Protein AF-A0A183PDK4-F1 (afdb_monomer_lite)

Organism: NCBI:txid31246

Structure (mmCIF, N/CA/C/O backbone):
data_AF-A0A183PDK4-F1
#
_entry.id   AF-A0A183PDK4-F1
#
loop_
_atom_site.group_PDB
_atom_site.id
_atom_site.type_symbol
_atom_site.label_atom_id
_atom_sit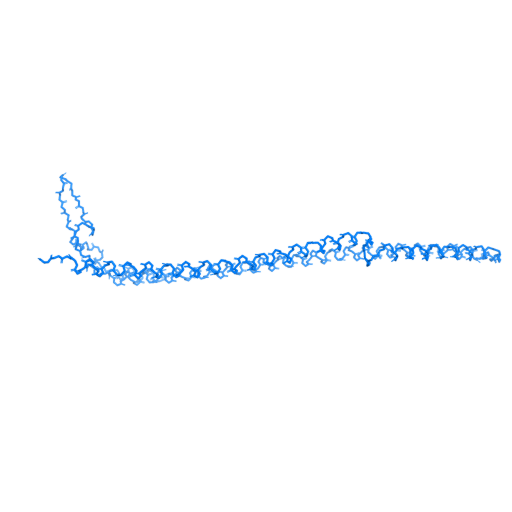e.label_alt_id
_atom_site.label_comp_id
_atom_site.label_asym_id
_atom_site.label_entity_id
_atom_site.label_seq_id
_atom_site.pdbx_PDB_ins_code
_atom_site.Cartn_x
_atom_site.Cartn_y
_atom_site.Cartn_z
_atom_site.occupancy
_atom_site.B_iso_or_equiv
_atom_site.auth_seq_id
_atom_site.auth_comp_id
_atom_site.auth_asym_id
_atom_site.auth_atom_id
_atom_site.pdbx_PDB_model_num
ATOM 1 N N . MET A 1 1 ? 23.725 0.474 55.826 1.00 46.50 1 MET A N 1
ATOM 2 C CA . MET A 1 1 ? 23.560 -0.677 56.741 1.00 46.50 1 MET A CA 1
ATOM 3 C C . MET A 1 1 ? 23.235 -0.276 58.187 1.00 46.50 1 MET A C 1
ATOM 5 O O . MET A 1 1 ? 23.064 -1.177 58.982 1.00 46.50 1 MET A O 1
ATOM 9 N N . GLY A 1 2 ? 23.084 1.013 58.542 1.00 47.50 2 GLY A N 1
ATOM 10 C CA . GLY A 1 2 ? 22.878 1.428 59.945 1.00 47.50 2 GLY A CA 1
ATOM 11 C C . GLY A 1 2 ? 21.428 1.494 60.458 1.00 47.50 2 GLY A C 1
ATOM 12 O O . GLY A 1 2 ? 21.233 1.673 61.648 1.00 47.50 2 GLY A O 1
ATOM 13 N N . ASP A 1 3 ? 20.413 1.344 59.598 1.00 55.47 3 ASP A N 1
ATOM 14 C CA . ASP A 1 3 ? 19.003 1.590 59.981 1.00 55.47 3 ASP A CA 1
ATOM 15 C C . ASP A 1 3 ? 18.245 0.350 60.492 1.00 55.47 3 ASP A C 1
ATOM 17 O O . ASP A 1 3 ? 17.170 0.476 61.076 1.00 55.47 3 ASP A O 1
ATOM 21 N N . LEU A 1 4 ? 18.763 -0.860 60.254 1.00 49.56 4 LEU A N 1
ATOM 22 C CA . LEU A 1 4 ? 18.084 -2.101 60.656 1.00 49.56 4 LEU A CA 1
ATOM 23 C C . LEU A 1 4 ? 18.444 -2.515 62.093 1.00 49.56 4 LEU A C 1
ATOM 25 O O . LEU A 1 4 ? 17.603 -3.059 62.807 1.00 49.56 4 LEU A O 1
ATOM 29 N N . GLU A 1 5 ? 19.673 -2.216 62.518 1.00 49.34 5 GLU A N 1
ATOM 30 C CA . GLU A 1 5 ? 20.175 -2.473 63.874 1.00 49.34 5 GLU A CA 1
ATOM 31 C C . GLU A 1 5 ? 19.465 -1.591 64.910 1.00 49.34 5 GLU A C 1
ATOM 33 O O . GLU A 1 5 ? 18.963 -2.097 65.913 1.00 49.34 5 GLU A O 1
ATOM 38 N N . ASP A 1 6 ? 19.275 -0.307 64.596 1.00 54.19 6 ASP A N 1
ATOM 39 C CA . ASP A 1 6 ? 18.635 0.668 65.488 1.00 54.19 6 ASP A CA 1
ATOM 40 C C . ASP A 1 6 ? 17.117 0.412 65.682 1.00 54.19 6 ASP A C 1
ATOM 42 O O . ASP A 1 6 ? 16.502 0.872 66.649 1.00 54.19 6 ASP A O 1
ATOM 46 N N . PHE A 1 7 ? 16.493 -0.364 64.779 1.00 58.25 7 PHE A N 1
ATOM 47 C CA . PHE A 1 7 ? 15.089 -0.793 64.867 1.00 58.25 7 PHE A CA 1
ATOM 48 C C . PHE A 1 7 ? 14.903 -2.060 65.720 1.00 58.25 7 PHE A C 1
ATOM 50 O O . PHE A 1 7 ? 13.900 -2.188 66.424 1.00 58.25 7 PHE A O 1
ATOM 57 N N . LEU A 1 8 ? 15.867 -2.987 65.680 1.00 55.78 8 LEU A N 1
ATOM 58 C CA . LEU A 1 8 ? 15.856 -4.214 66.486 1.00 55.78 8 LEU A CA 1
ATOM 59 C C . LEU A 1 8 ? 16.212 -3.949 67.955 1.00 55.78 8 LEU A C 1
ATOM 61 O O . LEU A 1 8 ? 15.700 -4.631 68.837 1.00 55.78 8 LEU A O 1
ATOM 65 N N . GLU A 1 9 ? 17.026 -2.933 68.242 1.00 52.62 9 GLU A N 1
ATOM 66 C CA . GLU A 1 9 ? 17.416 -2.580 69.615 1.00 52.62 9 GLU A CA 1
ATOM 67 C C . GLU A 1 9 ? 16.284 -1.884 70.400 1.00 52.62 9 GLU A C 1
ATOM 69 O O . GLU A 1 9 ? 16.170 -2.012 71.618 1.00 52.62 9 GLU A O 1
ATOM 74 N N . LYS A 1 10 ? 15.359 -1.222 69.691 1.00 60.00 10 LYS A N 1
ATOM 75 C CA . LYS A 1 10 ? 14.125 -0.627 70.246 1.00 60.00 10 LYS A CA 1
ATOM 76 C C . LYS A 1 10 ? 12.952 -1.610 70.275 1.00 60.00 10 LYS A C 1
ATOM 78 O O . LYS A 1 10 ? 11.808 -1.196 70.485 1.00 60.00 10 LYS A O 1
ATOM 83 N N . TRP A 1 11 ? 13.211 -2.903 70.064 1.00 56.00 11 TRP A N 1
ATOM 84 C CA . TRP A 1 11 ? 12.176 -3.925 70.117 1.00 56.00 11 TRP A CA 1
ATOM 85 C C . TRP A 1 11 ? 11.703 -4.101 71.562 1.00 56.00 11 TRP A C 1
ATOM 87 O O . TRP A 1 11 ? 12.488 -4.458 72.443 1.00 56.00 11 TRP A O 1
ATOM 97 N N . PRO A 1 12 ? 10.424 -3.847 71.859 1.00 54.06 12 PRO A N 1
ATOM 98 C CA . PRO A 1 12 ? 9.961 -3.928 73.228 1.00 54.06 12 PRO A CA 1
ATOM 99 C C . PRO A 1 12 ? 10.024 -5.369 73.750 1.00 54.06 12 PRO A C 1
ATOM 101 O O . PRO A 1 12 ? 9.460 -6.278 73.141 1.00 54.06 12 PRO A O 1
ATOM 104 N N . ALA A 1 13 ? 10.618 -5.576 74.932 1.00 49.41 13 ALA A N 1
ATOM 105 C CA . ALA A 1 13 ? 10.697 -6.886 75.595 1.00 49.41 13 ALA A CA 1
ATOM 106 C C . ALA A 1 13 ? 9.320 -7.559 75.808 1.00 49.41 13 ALA A C 1
ATOM 108 O O . ALA A 1 13 ? 9.220 -8.780 75.912 1.00 49.41 13 ALA A O 1
ATOM 109 N N . HIS A 1 14 ? 8.233 -6.779 75.806 1.00 50.41 14 HIS A N 1
ATOM 110 C CA . HIS A 1 14 ? 6.861 -7.282 75.883 1.00 50.41 14 HIS A CA 1
ATOM 111 C C . HIS A 1 14 ? 6.347 -7.933 74.586 1.00 50.41 14 HIS A C 1
ATOM 113 O O . HIS A 1 14 ? 5.310 -8.588 74.629 1.00 50.41 14 HIS A O 1
ATOM 119 N N . ALA A 1 15 ? 7.068 -7.853 73.461 1.00 51.12 15 ALA A N 1
ATOM 120 C CA . ALA A 1 15 ? 6.743 -8.616 72.251 1.00 51.12 15 ALA A CA 1
ATOM 121 C C . ALA A 1 15 ? 6.994 -10.135 72.403 1.00 51.12 15 ALA A C 1
ATOM 123 O O . ALA A 1 15 ? 6.480 -10.919 71.609 1.00 51.12 15 ALA A O 1
ATOM 124 N N . LEU A 1 16 ? 7.733 -10.560 73.439 1.00 45.47 16 LEU A N 1
ATOM 125 C CA . LEU A 1 16 ? 7.839 -11.966 73.865 1.00 45.47 16 LEU A CA 1
ATOM 126 C C . LEU A 1 16 ? 6.760 -12.360 74.892 1.00 45.47 16 LEU A C 1
ATOM 128 O O . LEU A 1 16 ? 6.627 -13.532 75.250 1.00 45.47 16 LEU A O 1
ATOM 132 N N . GLY A 1 17 ? 5.964 -11.396 75.359 1.00 41.88 17 GLY A N 1
ATOM 133 C CA . GLY A 1 17 ? 4.823 -11.642 76.224 1.00 41.88 17 GLY A CA 1
ATOM 134 C C . GLY A 1 17 ? 3.648 -12.150 75.401 1.00 41.88 17 GLY A C 1
ATOM 135 O O . GLY A 1 17 ? 2.997 -11.378 74.700 1.00 41.88 17 GLY A O 1
ATOM 136 N N . ARG A 1 18 ? 3.334 -13.445 75.516 1.00 47.09 18 ARG A N 1
ATOM 137 C CA . ARG A 1 18 ? 2.019 -13.969 75.125 1.00 47.09 18 ARG A CA 1
ATOM 138 C C . ARG A 1 18 ? 0.957 -13.270 75.972 1.00 47.09 18 ARG A C 1
ATOM 140 O O . ARG A 1 18 ? 0.606 -13.735 77.052 1.00 47.09 18 ARG A O 1
ATOM 147 N N . VAL A 1 19 ? 0.435 -12.149 75.488 1.00 42.22 19 VAL A N 1
ATOM 148 C CA . VAL A 1 19 ? -0.861 -11.656 75.941 1.00 42.22 19 VAL A CA 1
ATOM 149 C C . VAL A 1 19 ? -1.872 -12.593 75.302 1.00 42.22 19 VAL A C 1
ATOM 151 O O . VAL A 1 19 ? -2.106 -12.542 74.096 1.00 42.22 19 VAL A O 1
ATOM 154 N N . PHE A 1 20 ? -2.410 -13.516 76.096 1.00 38.84 20 PHE A N 1
ATOM 155 C CA . PHE A 1 20 ? -3.546 -14.321 75.682 1.00 38.84 20 PHE A CA 1
ATOM 156 C C . PHE A 1 20 ? -4.676 -13.357 75.303 1.00 38.84 20 PHE A C 1
ATOM 158 O O . PHE A 1 20 ? -5.332 -12.778 76.169 1.00 38.84 20 PHE A O 1
ATOM 165 N N . ALA A 1 21 ? -4.919 -13.180 74.000 1.00 46.16 21 ALA A N 1
ATOM 166 C CA . ALA A 1 21 ? -6.260 -12.849 73.548 1.00 46.16 21 ALA A CA 1
ATOM 167 C C . ALA A 1 21 ? -7.187 -13.883 74.194 1.00 46.16 21 ALA A C 1
ATOM 169 O O . ALA A 1 21 ? -6.811 -15.058 74.273 1.00 46.16 21 ALA A O 1
ATOM 170 N N . LYS A 1 22 ? -8.359 -13.466 74.682 1.00 45.81 22 LYS A N 1
ATOM 171 C CA . LYS A 1 22 ? -9.413 -14.379 75.145 1.00 45.81 22 LYS A CA 1
ATOM 172 C C . LYS A 1 22 ? -9.891 -15.231 73.960 1.00 45.81 22 LYS A C 1
ATOM 174 O O . LYS A 1 22 ? -10.967 -15.021 73.421 1.00 45.81 22 LYS A O 1
ATOM 179 N N . SER A 1 23 ? -9.055 -16.161 73.517 1.00 49.38 23 SER A N 1
ATOM 180 C CA . SER A 1 23 ? -9.435 -17.275 72.677 1.00 49.38 23 SER A CA 1
ATOM 181 C C . SER A 1 23 ? -10.144 -18.206 73.635 1.00 49.38 23 SER A C 1
ATOM 183 O O . SER A 1 23 ? -9.510 -18.846 74.474 1.00 49.38 23 SER A O 1
ATOM 185 N N . ASN A 1 24 ? -11.471 -18.198 73.590 1.00 56.19 24 ASN A N 1
ATOM 186 C CA . ASN A 1 24 ? -12.244 -19.195 74.302 1.00 56.19 24 ASN A CA 1
ATOM 187 C C . ASN A 1 24 ? -11.905 -20.534 73.636 1.00 56.19 24 ASN A C 1
ATOM 189 O O . ASN A 1 24 ? -12.361 -20.823 72.534 1.00 56.19 24 ASN A O 1
ATOM 193 N N . ALA A 1 25 ? -11.013 -21.303 74.252 1.00 57.38 25 ALA A N 1
ATOM 194 C CA . ALA A 1 25 ? -10.763 -22.680 73.871 1.00 57.38 25 ALA A CA 1
ATOM 195 C C . ALA A 1 25 ? -11.693 -23.554 74.709 1.00 57.38 25 ALA A C 1
ATOM 197 O O . ALA A 1 25 ? -11.690 -23.459 75.938 1.00 57.38 25 ALA A O 1
ATOM 198 N N . CYS A 1 26 ? -12.502 -24.384 74.060 1.00 55.28 26 CYS A N 1
ATOM 199 C CA . CYS A 1 26 ? -13.307 -25.388 74.744 1.00 55.28 26 CYS A CA 1
ATOM 200 C C . CYS A 1 26 ? -12.843 -26.787 74.336 1.00 55.28 26 CYS A C 1
ATOM 202 O O . CYS A 1 26 ? -12.216 -26.986 73.291 1.00 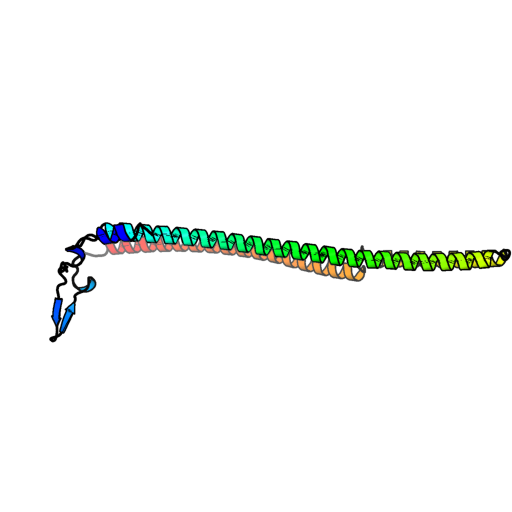55.28 26 CYS A O 1
ATOM 204 N N . VAL A 1 27 ? -13.102 -27.760 75.206 1.00 58.34 27 VAL A N 1
ATOM 205 C CA . VAL A 1 27 ? -12.782 -29.160 74.937 1.00 58.34 27 VAL A CA 1
ATOM 206 C C . VAL A 1 27 ? -14.045 -29.837 74.431 1.00 58.34 27 VAL A C 1
ATOM 208 O O . VAL A 1 27 ? -15.009 -29.984 75.178 1.00 58.34 27 VAL A O 1
ATOM 211 N N . ILE A 1 28 ? -14.030 -30.259 73.169 1.00 65.19 28 ILE A N 1
ATOM 212 C CA . ILE A 1 28 ? -15.107 -31.034 72.548 1.00 65.19 28 ILE A CA 1
ATOM 213 C C . ILE A 1 28 ? -14.535 -32.417 72.245 1.00 65.19 28 ILE A C 1
ATOM 215 O O . ILE A 1 28 ? -13.481 -32.531 71.619 1.00 65.19 28 ILE A O 1
ATOM 219 N N . ASN A 1 29 ? -15.194 -33.476 72.722 1.00 63.22 29 ASN A N 1
ATOM 220 C CA . ASN A 1 29 ? -14.755 -34.867 72.541 1.00 63.22 29 ASN A CA 1
ATOM 221 C C . ASN A 1 29 ? -13.275 -35.097 72.913 1.00 63.22 29 ASN A C 1
ATOM 223 O O . ASN A 1 29 ? -12.515 -35.697 72.155 1.00 63.22 29 ASN A O 1
ATOM 227 N N . HIS A 1 30 ? -12.851 -34.578 74.070 1.00 66.56 30 HIS A N 1
ATOM 228 C CA . HIS A 1 30 ? -11.478 -34.678 74.590 1.00 66.56 30 HIS A CA 1
ATOM 229 C C . HIS A 1 30 ? -10.379 -34.029 73.725 1.00 66.56 30 HIS A C 1
ATOM 231 O O . HIS A 1 30 ? -9.195 -34.238 73.990 1.00 66.56 30 HIS A O 1
ATOM 237 N N . LYS A 1 31 ? -10.732 -33.199 72.735 1.00 51.31 31 LYS A N 1
ATOM 238 C CA . LYS A 1 31 ? -9.781 -32.364 71.988 1.00 51.31 31 LYS A CA 1
ATOM 239 C C . LYS A 1 31 ? -10.008 -30.886 72.268 1.00 51.31 31 LYS A C 1
ATOM 241 O O . LYS A 1 31 ? -11.139 -30.415 72.313 1.00 51.31 31 LYS A O 1
ATOM 246 N N . LEU A 1 32 ? -8.905 -30.167 72.450 1.00 58.19 32 LEU A N 1
ATOM 247 C CA . LEU A 1 32 ? -8.900 -28.723 72.650 1.00 58.19 32 LEU A CA 1
ATOM 248 C C . LEU A 1 32 ? -9.080 -28.037 71.287 1.00 58.19 32 LEU A C 1
ATOM 250 O O . LEU A 1 32 ? -8.274 -28.260 70.384 1.00 58.19 32 LEU A O 1
ATOM 254 N N . VAL A 1 33 ? -10.140 -27.243 71.132 1.00 58.38 33 VAL A N 1
ATOM 255 C CA . VAL A 1 33 ? -10.487 -26.561 69.874 1.00 58.38 33 VAL A CA 1
ATOM 256 C C . VAL A 1 33 ? -10.449 -25.048 70.096 1.00 58.38 33 VAL A C 1
ATOM 258 O O . VAL A 1 33 ? -11.007 -24.549 71.073 1.00 58.38 33 VAL A O 1
ATOM 261 N N . SER A 1 34 ? -9.770 -24.313 69.208 1.00 57.19 34 SER A N 1
ATOM 262 C CA . SER A 1 34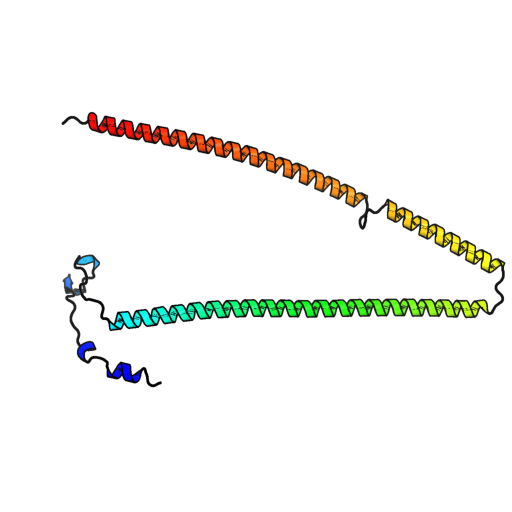 ? -9.750 -22.846 69.216 1.00 57.19 34 SER A CA 1
ATOM 263 C C . SER A 1 34 ? -10.948 -22.301 68.443 1.00 57.19 34 SER A C 1
ATOM 265 O O . SER A 1 34 ? -11.031 -22.507 67.232 1.00 57.19 34 SER A O 1
ATOM 267 N N . LEU A 1 35 ? -11.846 -21.588 69.122 1.00 54.03 35 LEU A N 1
ATOM 268 C CA . LEU A 1 35 ? -12.999 -20.966 68.475 1.00 54.03 35 LEU A CA 1
ATOM 269 C C . LEU A 1 35 ? -12.541 -19.778 67.615 1.00 54.03 35 LEU A C 1
ATOM 271 O O . LEU A 1 35 ? -11.884 -18.861 68.114 1.00 54.03 35 LEU A O 1
ATOM 275 N N . THR A 1 36 ? -12.883 -19.796 66.325 1.00 56.81 36 THR A N 1
ATOM 276 C CA . THR A 1 36 ? -12.632 -18.678 65.393 1.00 56.81 36 THR A CA 1
ATOM 277 C C . THR A 1 36 ? -13.854 -17.748 65.309 1.00 56.81 36 THR A C 1
ATOM 279 O O . THR A 1 36 ? -14.943 -18.097 65.766 1.00 56.81 36 THR A O 1
ATOM 282 N N . GLU A 1 37 ? -13.684 -16.532 64.770 1.00 51.47 37 GLU A N 1
ATOM 283 C CA . GLU A 1 37 ? -14.689 -15.439 64.754 1.00 51.47 37 GLU A CA 1
ATOM 284 C C . GLU A 1 37 ? -16.090 -15.848 64.261 1.00 51.47 37 GLU A C 1
ATOM 286 O O . GLU A 1 37 ? -17.091 -15.294 64.720 1.00 51.47 37 GLU A O 1
ATOM 291 N N . VAL A 1 38 ? -16.177 -16.845 63.377 1.00 52.22 38 VAL A N 1
ATOM 292 C CA . VAL A 1 38 ? -17.439 -17.335 62.799 1.00 52.22 38 VAL A CA 1
ATOM 293 C C . VAL A 1 38 ? -18.344 -17.988 63.856 1.00 52.22 38 VAL A C 1
ATOM 295 O O . VAL A 1 38 ? -19.567 -17.926 63.748 1.00 52.22 38 VAL A O 1
ATOM 298 N N . GLU A 1 39 ? -17.765 -18.569 64.909 1.00 51.34 39 GLU A N 1
ATOM 299 C CA . GLU A 1 39 ? -18.494 -19.388 65.887 1.00 51.34 39 GLU A CA 1
ATOM 300 C C . GLU A 1 39 ? -18.928 -18.609 67.137 1.00 51.34 39 GLU A C 1
ATOM 302 O O . GLU A 1 39 ? -19.897 -18.985 67.794 1.00 51.34 39 GLU A O 1
ATOM 307 N N . THR A 1 40 ? -18.250 -17.508 67.479 1.00 54.66 40 THR A N 1
ATOM 308 C CA . THR A 1 40 ? -18.460 -16.821 68.771 1.00 54.66 40 THR A CA 1
ATOM 309 C C . THR A 1 40 ? -19.306 -15.557 68.692 1.00 54.66 40 THR A C 1
ATOM 311 O O . THR A 1 40 ? -19.793 -15.112 69.728 1.00 54.66 40 THR A O 1
ATOM 314 N N . LYS A 1 41 ? -19.504 -14.962 67.504 1.00 53.97 41 LYS A N 1
ATOM 315 C CA . LYS A 1 41 ? -20.156 -13.643 67.329 1.00 53.97 41 LYS A CA 1
ATOM 316 C C . LYS A 1 41 ? -19.574 -12.523 68.220 1.00 53.97 41 LYS A C 1
ATOM 318 O O . LYS A 1 41 ? -20.206 -11.480 68.375 1.00 53.97 41 LYS A O 1
ATOM 323 N N . ILE A 1 42 ? -18.389 -12.710 68.808 1.00 51.03 42 ILE A N 1
ATOM 324 C CA . ILE A 1 42 ? -17.697 -11.686 69.592 1.00 51.03 42 ILE A CA 1
ATOM 325 C C . ILE A 1 42 ? -16.740 -10.978 68.628 1.00 51.03 42 ILE A C 1
ATOM 327 O O . ILE A 1 42 ? -15.842 -11.636 68.102 1.00 51.03 42 ILE A O 1
ATOM 331 N N . PRO A 1 43 ? -16.908 -9.669 68.365 1.00 50.94 43 PRO A N 1
ATOM 332 C CA . PRO A 1 43 ? -15.962 -8.936 67.539 1.00 50.94 43 PRO A CA 1
ATOM 333 C C . PRO A 1 43 ? -14.584 -8.975 68.203 1.00 50.94 43 PRO A C 1
ATOM 335 O O . PRO A 1 43 ? -14.449 -8.813 69.417 1.00 50.94 43 PRO A O 1
ATOM 338 N N . ASN A 1 44 ? -13.552 -9.217 67.408 1.00 50.03 44 ASN A N 1
ATOM 339 C CA . ASN A 1 44 ? -12.174 -9.239 67.865 1.00 50.03 44 ASN A CA 1
ATOM 340 C C . ASN A 1 44 ? -11.741 -7.804 68.208 1.00 50.03 44 ASN A C 1
ATOM 342 O O . ASN A 1 44 ? -11.482 -6.981 67.336 1.00 50.03 44 ASN A O 1
ATOM 346 N N . ILE A 1 45 ? -11.770 -7.477 69.504 1.00 54.59 45 ILE A N 1
ATOM 347 C CA . ILE A 1 45 ? -11.601 -6.113 70.043 1.00 54.59 45 ILE A CA 1
ATOM 348 C C . ILE A 1 45 ? -10.126 -5.698 70.144 1.00 54.59 45 ILE A C 1
ATOM 350 O O . ILE A 1 45 ? -9.847 -4.562 70.514 1.00 54.59 45 ILE A O 1
ATOM 354 N N . VAL A 1 46 ? -9.156 -6.569 69.837 1.00 64.88 46 VAL A N 1
ATOM 355 C CA . VAL A 1 46 ? -7.739 -6.204 69.984 1.00 64.88 46 VAL A CA 1
ATOM 356 C C . VAL A 1 46 ? -7.372 -5.165 68.918 1.00 64.88 46 VAL A C 1
ATOM 358 O O . VAL A 1 46 ? -7.313 -5.510 67.735 1.00 64.88 46 VAL A O 1
ATOM 361 N N . PRO A 1 47 ? -7.117 -3.895 69.297 1.00 68.94 47 PRO A N 1
ATOM 362 C CA . PRO A 1 47 ? -6.771 -2.865 68.336 1.00 68.94 47 PRO A CA 1
ATOM 363 C C . PRO A 1 47 ? -5.433 -3.230 67.716 1.00 68.94 47 PRO A C 1
ATOM 365 O O . PRO A 1 47 ? -4.477 -3.568 68.423 1.00 68.94 47 PRO A O 1
ATOM 368 N N . LYS A 1 48 ? -5.364 -3.156 66.391 1.00 72.12 48 LYS A N 1
ATOM 369 C CA . LYS A 1 48 ? -4.139 -3.455 65.668 1.00 72.12 48 LYS A CA 1
ATOM 370 C C . LYS A 1 48 ? -2.989 -2.576 66.189 1.00 72.12 48 LYS A C 1
ATOM 372 O O . LYS A 1 48 ? -3.150 -1.359 66.313 1.00 72.12 48 LYS A O 1
ATOM 377 N N . PRO A 1 49 ? -1.831 -3.165 66.530 1.00 83.62 49 PRO A N 1
ATOM 378 C CA . PRO A 1 49 ? -0.682 -2.397 66.981 1.00 83.62 49 PRO A CA 1
ATOM 379 C C . PRO A 1 49 ? -0.211 -1.389 65.925 1.00 83.62 49 PRO A C 1
ATOM 381 O O . PRO A 1 49 ? 0.011 -1.746 64.768 1.00 83.62 49 PRO A O 1
ATOM 384 N N . LYS A 1 50 ? 0.048 -0.142 66.341 1.00 81.56 50 LYS A N 1
ATOM 385 C CA . LYS A 1 50 ? 0.465 0.964 65.451 1.00 81.56 50 LYS A CA 1
ATOM 386 C C . LYS A 1 50 ? 1.715 0.654 64.612 1.00 81.56 50 LYS A C 1
ATOM 388 O O . LYS A 1 50 ? 1.876 1.190 63.514 1.00 81.56 50 LYS A O 1
ATOM 393 N N . PHE A 1 51 ? 2.613 -0.194 65.118 1.00 84.38 51 PHE A N 1
ATOM 394 C CA . PHE A 1 51 ? 3.818 -0.593 64.387 1.00 84.38 51 PHE A CA 1
ATOM 395 C C . PHE A 1 51 ? 3.486 -1.457 63.161 1.00 84.38 51 PHE A C 1
ATOM 397 O O . PHE A 1 51 ? 4.111 -1.276 62.119 1.00 84.38 51 PHE A O 1
ATOM 404 N N . LEU A 1 52 ? 2.468 -2.326 63.247 1.00 84.50 52 LEU A N 1
ATOM 405 C CA . LEU A 1 52 ? 2.006 -3.128 62.112 1.00 84.50 52 LEU A CA 1
ATOM 406 C C . LEU A 1 52 ? 1.350 -2.248 61.050 1.00 84.50 52 LEU A C 1
ATOM 408 O O . LEU A 1 52 ? 1.634 -2.422 59.872 1.00 84.50 52 LEU A O 1
ATOM 412 N N . ASP A 1 53 ? 0.565 -1.247 61.452 1.00 84.38 53 ASP A N 1
ATOM 413 C CA . ASP A 1 53 ? -0.012 -0.287 60.500 1.00 84.38 53 ASP A CA 1
ATOM 414 C C . ASP A 1 53 ? 1.066 0.523 59.774 1.00 84.38 53 ASP A C 1
ATOM 416 O O . ASP A 1 53 ? 0.956 0.812 58.583 1.00 84.38 53 ASP A O 1
ATOM 420 N N . THR A 1 54 ? 2.130 0.897 60.485 1.00 89.50 54 THR A N 1
ATOM 421 C CA . THR A 1 54 ? 3.263 1.630 59.901 1.00 89.50 54 THR A CA 1
ATOM 422 C C . THR A 1 54 ? 4.040 0.748 58.923 1.00 89.50 54 THR A C 1
ATOM 424 O O . THR A 1 54 ? 4.416 1.204 57.841 1.00 89.50 54 THR A O 1
ATOM 427 N N . LEU A 1 55 ? 4.255 -0.519 59.285 1.00 88.81 55 LEU A N 1
ATOM 428 C CA . LEU A 1 55 ? 4.938 -1.497 58.447 1.00 88.81 55 LEU A CA 1
ATOM 429 C C . LEU A 1 55 ? 4.135 -1.805 57.179 1.00 88.81 55 LEU A C 1
ATOM 431 O O . LEU A 1 55 ? 4.685 -1.738 56.084 1.00 88.81 55 LEU A O 1
ATOM 435 N N . GLU A 1 56 ? 2.833 -2.060 57.300 1.00 90.44 56 GLU A N 1
ATOM 436 C CA . GLU A 1 56 ? 1.960 -2.297 56.149 1.00 90.44 56 GLU A CA 1
ATOM 437 C C . GLU A 1 56 ? 1.914 -1.103 55.208 1.00 90.44 56 GLU A C 1
ATOM 439 O O . GLU A 1 56 ? 2.003 -1.283 53.996 1.00 90.44 56 GLU A O 1
ATOM 444 N N . LYS A 1 57 ? 1.842 0.121 55.744 1.00 92.31 57 LYS A N 1
ATOM 445 C CA . LYS A 1 57 ? 1.909 1.333 54.921 1.00 92.31 57 LYS A CA 1
ATOM 446 C C . LYS A 1 57 ? 3.224 1.416 54.150 1.00 92.31 57 LYS A C 1
ATOM 448 O O . LYS A 1 57 ? 3.176 1.678 52.951 1.00 92.31 57 LYS A O 1
ATOM 453 N N . LYS A 1 58 ? 4.368 1.144 54.796 1.00 93.88 58 LYS A N 1
ATOM 454 C CA . LYS A 1 58 ? 5.686 1.119 54.132 1.00 93.88 58 LYS A CA 1
ATOM 455 C C . LYS A 1 58 ? 5.775 0.041 53.051 1.00 93.88 58 LYS A C 1
ATOM 457 O O . LYS A 1 58 ? 6.269 0.318 51.959 1.00 93.88 58 LYS A O 1
ATOM 462 N N . ILE A 1 59 ? 5.276 -1.163 53.326 1.00 94.75 59 ILE A N 1
ATOM 463 C CA . ILE A 1 59 ? 5.257 -2.269 52.358 1.00 94.75 59 ILE A CA 1
ATOM 464 C C . ILE A 1 59 ? 4.353 -1.916 51.172 1.00 94.75 59 ILE A C 1
ATOM 466 O O . ILE A 1 59 ? 4.769 -2.049 50.024 1.00 94.75 59 ILE A O 1
ATOM 470 N N . CYS A 1 60 ? 3.152 -1.391 51.428 1.00 93.62 60 CYS A N 1
ATOM 471 C CA . CYS A 1 60 ? 2.225 -0.964 50.382 1.00 93.62 60 CYS A CA 1
ATOM 472 C C . CYS A 1 60 ? 2.804 0.166 49.525 1.00 93.62 60 CYS A C 1
ATOM 474 O O . CYS A 1 60 ? 2.635 0.147 48.308 1.00 93.62 60 CYS A O 1
ATOM 476 N N . SER A 1 61 ? 3.490 1.147 50.123 1.00 94.38 61 SER A N 1
ATOM 477 C CA . SER A 1 61 ? 4.157 2.202 49.353 1.00 94.38 61 SER A CA 1
ATOM 478 C C . SER A 1 61 ? 5.325 1.661 48.531 1.00 94.38 61 SER A C 1
ATOM 480 O O . SER A 1 61 ? 5.454 2.024 47.368 1.00 94.38 61 SER A O 1
ATOM 482 N N . GLY A 1 62 ? 6.131 0.754 49.093 1.00 95.62 62 GLY A N 1
ATOM 483 C CA . GLY A 1 62 ? 7.234 0.120 48.368 1.00 95.62 62 GLY A CA 1
ATOM 484 C C . GLY A 1 62 ? 6.739 -0.690 47.170 1.00 95.62 62 GLY A C 1
ATOM 485 O O . GLY A 1 62 ? 7.263 -0.539 46.073 1.00 95.62 62 GLY A O 1
ATOM 486 N N . LEU A 1 63 ? 5.670 -1.471 47.347 1.00 94.69 63 LEU A N 1
ATOM 487 C CA . LEU A 1 63 ? 5.034 -2.220 46.259 1.00 94.69 63 LEU A CA 1
ATOM 488 C C . LEU A 1 63 ? 4.497 -1.302 45.158 1.00 94.69 63 LEU A C 1
ATOM 490 O O . LEU A 1 63 ? 4.681 -1.603 43.983 1.00 94.69 63 LEU A O 1
ATOM 494 N N . LYS A 1 64 ? 3.867 -0.177 45.519 1.00 95.31 64 LYS A N 1
ATOM 495 C CA . LYS A 1 64 ? 3.376 0.798 44.535 1.00 95.31 64 LYS A CA 1
ATOM 496 C C . LYS A 1 64 ? 4.508 1.407 43.712 1.00 95.31 64 LYS A C 1
ATOM 498 O O . LYS A 1 64 ? 4.348 1.514 42.502 1.00 95.31 64 LYS A O 1
ATOM 503 N N . ASN A 1 65 ? 5.627 1.750 44.350 1.00 95.38 65 ASN A N 1
ATOM 504 C CA . ASN A 1 65 ? 6.797 2.301 43.664 1.00 95.38 65 ASN A CA 1
ATOM 505 C C . ASN A 1 65 ? 7.435 1.263 42.730 1.00 95.38 65 ASN A C 1
ATOM 507 O O . ASN A 1 65 ? 7.687 1.544 41.570 1.00 95.38 65 ASN A O 1
ATOM 511 N N . ILE A 1 66 ? 7.600 0.019 43.186 1.00 95.88 66 ILE A N 1
ATOM 512 C CA . ILE A 1 66 ? 8.130 -1.056 42.332 1.00 95.88 66 ILE A CA 1
ATOM 513 C C . ILE A 1 66 ? 7.204 -1.303 41.127 1.00 95.88 66 ILE A C 1
ATOM 515 O O . ILE A 1 66 ? 7.675 -1.526 40.018 1.00 95.88 66 ILE A O 1
ATOM 519 N N . GLN A 1 67 ? 5.883 -1.229 41.317 1.00 95.31 67 GLN A N 1
ATOM 520 C CA . GLN A 1 67 ? 4.911 -1.362 40.227 1.00 95.31 67 GLN A CA 1
ATOM 521 C C . GLN A 1 67 ? 4.876 -0.160 39.273 1.00 95.31 67 GLN A C 1
ATOM 523 O O . GLN A 1 67 ? 4.471 -0.325 38.121 1.00 95.31 67 GLN A O 1
ATOM 528 N N . SER A 1 68 ? 5.195 1.059 39.722 1.00 94.56 68 SER A N 1
ATOM 529 C CA . SER A 1 68 ? 5.380 2.190 38.803 1.00 94.56 68 SER A CA 1
ATOM 530 C C . SER A 1 68 ? 6.674 2.031 38.018 1.00 94.56 68 SER A C 1
ATOM 532 O O . SER A 1 68 ? 6.631 2.087 36.795 1.00 94.56 68 SER A O 1
ATOM 534 N N . ASP A 1 69 ? 7.773 1.705 38.696 1.00 96.12 69 ASP A N 1
ATOM 535 C CA . ASP A 1 69 ? 9.089 1.573 38.075 1.00 96.12 69 ASP A CA 1
ATOM 536 C C . ASP A 1 69 ? 9.112 0.431 37.046 1.00 96.12 69 ASP A C 1
ATOM 538 O O . ASP A 1 69 ? 9.650 0.595 35.955 1.00 96.12 69 ASP A O 1
ATOM 542 N N . ASP A 1 70 ? 8.465 -0.708 37.333 1.00 96.31 70 ASP A N 1
ATOM 543 C CA . ASP A 1 70 ? 8.313 -1.810 36.370 1.00 96.31 70 ASP A CA 1
ATOM 544 C C . ASP A 1 70 ? 7.530 -1.374 35.122 1.00 96.31 70 ASP A C 1
ATOM 546 O O . ASP A 1 70 ? 7.901 -1.726 34.002 1.00 96.31 70 ASP A O 1
ATOM 550 N N . ARG A 1 71 ? 6.475 -0.565 35.285 1.00 95.50 71 ARG A N 1
ATOM 551 C CA . ARG A 1 71 ? 5.706 -0.033 34.149 1.00 95.50 71 ARG A CA 1
ATOM 552 C C . ARG A 1 71 ? 6.534 0.937 33.312 1.00 95.50 71 ARG A C 1
ATOM 554 O O . ARG A 1 71 ? 6.538 0.810 32.089 1.00 95.50 71 ARG A O 1
ATOM 561 N N . ASP A 1 72 ? 7.262 1.844 33.952 1.00 96.69 72 ASP A N 1
ATOM 562 C CA . ASP A 1 72 ? 8.101 2.828 33.266 1.00 96.69 72 ASP A CA 1
ATOM 563 C C . ASP A 1 72 ? 9.268 2.157 32.531 1.00 96.69 72 ASP A C 1
ATOM 565 O O . ASP A 1 72 ? 9.566 2.499 31.386 1.00 96.69 72 ASP A O 1
ATOM 569 N N . LEU A 1 73 ? 9.895 1.151 33.148 1.00 97.62 73 LEU A N 1
ATOM 570 C CA . LEU A 1 73 ? 10.954 0.360 32.521 1.00 97.62 73 LEU A CA 1
ATOM 571 C C . LEU A 1 73 ? 10.429 -0.451 31.337 1.00 97.62 73 LEU A C 1
ATOM 573 O O . LEU A 1 73 ? 11.057 -0.452 30.280 1.00 97.62 73 LEU A O 1
ATOM 577 N N . ARG A 1 74 ? 9.265 -1.101 31.466 1.00 97.00 74 ARG A N 1
ATOM 578 C CA . ARG A 1 74 ? 8.623 -1.805 30.343 1.00 97.00 74 ARG A CA 1
ATOM 579 C C . ARG A 1 74 ? 8.342 -0.862 29.180 1.00 97.00 74 ARG A C 1
ATOM 581 O O . ARG A 1 74 ? 8.643 -1.209 28.042 1.00 97.00 74 ARG A O 1
ATOM 588 N N . PHE A 1 75 ? 7.831 0.332 29.469 1.00 97.38 75 PHE A N 1
ATOM 589 C CA . PHE A 1 75 ? 7.565 1.345 28.452 1.00 97.38 75 PHE A CA 1
ATOM 590 C C . PHE A 1 75 ? 8.850 1.826 27.761 1.00 97.38 75 PHE A C 1
ATOM 592 O O . PHE A 1 75 ? 8.886 1.965 26.540 1.00 97.38 75 PHE A O 1
ATOM 599 N N . GLN A 1 76 ? 9.937 2.033 28.510 1.00 97.81 76 GLN A N 1
ATOM 600 C CA . GLN A 1 76 ? 11.240 2.373 27.927 1.00 97.81 76 GLN A CA 1
ATOM 601 C C . GLN A 1 76 ? 11.795 1.244 27.054 1.00 97.81 76 GLN A C 1
ATOM 603 O O . GLN A 1 76 ? 12.287 1.507 25.958 1.00 97.81 76 GLN A O 1
ATOM 608 N N . VAL A 1 77 ? 11.693 -0.010 27.502 1.00 98.00 77 VAL A N 1
ATOM 609 C CA . VAL A 1 77 ? 12.121 -1.179 26.720 1.00 98.00 77 VAL A CA 1
ATOM 610 C C . VAL A 1 77 ? 11.325 -1.283 25.421 1.00 98.00 77 VAL A C 1
ATOM 612 O O . VAL A 1 77 ? 11.914 -1.526 24.369 1.00 98.00 77 VAL A O 1
ATOM 615 N N . GLU A 1 78 ? 10.013 -1.063 25.467 1.00 97.62 78 GLU A N 1
ATOM 616 C CA . GLU A 1 78 ? 9.157 -1.073 24.280 1.00 97.62 78 GLU A CA 1
ATOM 617 C C . GLU A 1 78 ? 9.549 0.035 23.293 1.00 97.62 78 GLU A C 1
ATOM 619 O O . GLU A 1 78 ? 9.781 -0.246 22.116 1.00 97.62 78 GLU A O 1
ATOM 624 N N . GLN A 1 79 ? 9.737 1.268 23.776 1.00 98.00 79 GLN A N 1
ATOM 625 C CA . GLN A 1 79 ? 10.190 2.381 22.939 1.00 98.00 79 GLN A CA 1
ATOM 626 C C . GLN A 1 79 ? 11.565 2.131 22.310 1.00 98.00 79 GLN A C 1
ATOM 628 O O . GLN A 1 79 ? 11.749 2.368 21.118 1.00 98.00 79 GLN A O 1
ATOM 633 N N . LEU A 1 80 ? 12.532 1.628 23.081 1.00 98.06 80 LEU A N 1
ATOM 634 C CA . LEU A 1 80 ? 13.867 1.316 22.565 1.00 98.06 80 LEU A CA 1
ATOM 635 C C . LEU A 1 80 ? 13.823 0.178 21.541 1.00 98.06 80 LEU A C 1
ATOM 637 O O . LEU A 1 80 ? 14.497 0.248 20.516 1.00 98.06 80 LEU A O 1
ATOM 641 N N . THR A 1 81 ? 12.998 -0.841 21.779 1.00 97.81 81 THR A N 1
ATOM 642 C CA . THR A 1 81 ? 12.798 -1.950 20.834 1.00 97.81 81 THR A CA 1
ATOM 643 C C . THR A 1 81 ? 12.221 -1.444 19.515 1.00 97.81 81 THR A C 1
ATOM 645 O O . THR A 1 81 ? 12.699 -1.819 18.443 1.00 97.81 81 THR A O 1
ATOM 648 N N . GLN A 1 82 ? 11.231 -0.553 19.585 1.00 97.94 82 GLN A N 1
ATOM 649 C CA . GLN A 1 82 ? 10.637 0.075 18.412 1.00 97.94 82 GLN A CA 1
ATOM 650 C C . GLN A 1 82 ? 11.653 0.957 17.671 1.00 97.94 82 GLN A C 1
ATOM 652 O O . GLN A 1 82 ? 11.797 0.832 16.457 1.00 97.94 82 GLN A O 1
ATOM 657 N N . SER A 1 83 ? 12.428 1.768 18.396 1.00 97.94 83 SER A N 1
ATOM 658 C CA . SER A 1 83 ? 13.475 2.616 17.813 1.00 97.94 83 SER A CA 1
ATOM 659 C C . SER A 1 83 ? 14.553 1.802 17.086 1.00 97.94 83 SER A C 1
ATOM 661 O O . SER A 1 83 ? 14.931 2.135 15.964 1.00 97.94 83 SER A O 1
ATOM 663 N N . ILE A 1 84 ? 15.005 0.689 17.674 1.00 97.81 84 ILE A N 1
ATOM 664 C CA . ILE A 1 84 ? 15.978 -0.215 17.041 1.00 97.81 84 ILE A CA 1
ATOM 665 C C . ILE A 1 84 ? 15.406 -0.823 15.759 1.00 97.81 84 ILE A C 1
ATOM 667 O O . ILE A 1 84 ? 16.111 -0.918 14.753 1.00 97.81 84 ILE A O 1
ATOM 671 N N . LYS A 1 85 ? 14.135 -1.235 15.779 1.00 97.88 85 LYS A N 1
ATOM 672 C CA . LYS A 1 85 ? 13.466 -1.798 14.603 1.00 97.88 85 LYS A CA 1
ATOM 673 C C . LYS A 1 85 ? 13.396 -0.783 13.461 1.00 97.88 85 LYS A C 1
ATOM 675 O O . LYS A 1 85 ? 13.700 -1.131 12.324 1.00 97.88 85 LYS A O 1
ATOM 680 N N . GLU A 1 86 ? 13.050 0.464 13.768 1.00 97.44 86 GLU A N 1
ATOM 681 C CA . GLU A 1 86 ? 12.999 1.549 12.785 1.00 97.44 86 GLU A CA 1
ATOM 682 C C . GLU A 1 86 ? 14.369 1.838 12.169 1.00 97.44 86 GLU A C 1
ATOM 684 O O . GLU A 1 86 ? 14.481 1.947 10.948 1.00 97.44 86 GLU A O 1
ATOM 689 N N . GLU A 1 87 ? 15.425 1.915 12.982 1.00 97.31 87 GLU A N 1
ATOM 690 C CA . GLU A 1 87 ? 16.788 2.103 12.474 1.00 97.31 87 GLU A CA 1
ATOM 691 C C . GLU A 1 87 ? 17.249 0.918 11.616 1.00 97.31 87 GLU A C 1
ATOM 693 O O . GLU A 1 87 ? 17.816 1.110 10.540 1.00 97.31 87 GLU A O 1
ATOM 698 N N . HIS A 1 88 ? 16.946 -0.315 12.027 1.00 97.44 88 HIS A N 1
ATOM 699 C CA . HIS A 1 88 ? 17.250 -1.502 11.231 1.00 97.44 88 HIS A CA 1
ATOM 700 C C . HIS A 1 88 ? 16.554 -1.470 9.860 1.00 97.44 88 HIS A C 1
ATOM 702 O O . HIS A 1 88 ? 17.176 -1.759 8.833 1.00 97.44 88 HIS A O 1
ATOM 708 N N . ASP A 1 89 ? 15.278 -1.081 9.820 1.00 96.81 89 ASP A N 1
ATOM 709 C CA . ASP A 1 89 ? 14.540 -0.939 8.567 1.00 96.81 89 ASP A CA 1
ATOM 710 C C . ASP A 1 89 ? 15.138 0.161 7.678 1.00 96.81 89 ASP A C 1
ATOM 712 O O . ASP A 1 89 ? 15.298 -0.060 6.475 1.00 96.81 89 ASP A O 1
ATOM 716 N N . LYS A 1 90 ? 15.555 1.303 8.247 1.00 97.06 90 LYS A N 1
ATOM 717 C CA . LYS A 1 90 ? 16.254 2.367 7.499 1.00 97.06 90 LYS A CA 1
ATOM 718 C C . LYS A 1 90 ? 17.538 1.862 6.845 1.00 97.06 90 LYS A C 1
ATOM 720 O O . LYS A 1 90 ? 17.721 2.081 5.649 1.00 97.06 90 LYS A O 1
ATOM 725 N N . PHE A 1 91 ? 18.392 1.148 7.582 1.00 97.38 91 PHE A N 1
ATOM 726 C CA . PHE A 1 91 ? 19.628 0.590 7.020 1.00 97.38 91 PHE A CA 1
ATOM 727 C C . PHE A 1 91 ? 19.357 -0.407 5.895 1.00 97.38 91 PHE A C 1
ATOM 729 O O . PHE A 1 91 ? 20.072 -0.415 4.889 1.00 97.38 91 PHE A O 1
ATOM 736 N N . ARG A 1 92 ? 18.309 -1.227 6.029 1.00 96.88 92 ARG A N 1
ATOM 737 C CA . ARG A 1 92 ? 17.895 -2.148 4.969 1.00 96.88 92 ARG A CA 1
ATOM 738 C C . ARG A 1 92 ? 17.460 -1.392 3.712 1.00 96.88 92 ARG A C 1
ATOM 740 O O . ARG A 1 92 ? 17.947 -1.705 2.629 1.00 96.88 92 ARG A O 1
ATOM 747 N N . TYR A 1 93 ? 16.607 -0.376 3.853 1.00 96.69 93 TYR A N 1
ATOM 748 C CA . TYR A 1 93 ? 16.170 0.439 2.716 1.00 96.69 93 TYR A CA 1
ATOM 749 C C . TYR A 1 93 ? 17.332 1.181 2.050 1.00 96.69 93 TYR A C 1
ATOM 751 O O . TYR A 1 93 ? 17.395 1.242 0.824 1.00 96.69 93 TYR A O 1
ATOM 759 N N . GLU A 1 94 ? 18.280 1.705 2.828 1.00 97.56 94 GLU A N 1
ATOM 760 C CA . GLU A 1 94 ? 19.476 2.352 2.286 1.00 97.56 94 GLU A CA 1
ATOM 761 C C . GLU A 1 94 ? 20.348 1.363 1.496 1.00 97.56 94 GLU A C 1
ATOM 763 O O . GLU A 1 94 ? 20.833 1.688 0.409 1.00 97.56 94 GLU A O 1
ATOM 768 N N . ALA A 1 95 ? 20.536 0.143 2.007 1.00 96.00 95 ALA A N 1
ATOM 769 C CA . ALA A 1 95 ? 21.282 -0.903 1.315 1.00 96.00 95 ALA A CA 1
ATOM 770 C C . ALA A 1 95 ? 20.607 -1.315 -0.005 1.00 96.00 95 ALA A C 1
ATOM 772 O O . ALA A 1 95 ? 21.280 -1.414 -1.035 1.00 96.00 95 ALA A O 1
ATOM 773 N N . ASP A 1 96 ? 19.285 -1.491 0.004 1.00 97.19 96 ASP A N 1
ATOM 774 C CA . ASP A 1 96 ? 18.507 -1.809 -1.195 1.00 97.19 96 ASP A CA 1
ATOM 775 C C . ASP A 1 96 ? 18.581 -0.679 -2.231 1.00 97.19 96 ASP A C 1
ATOM 777 O O . ASP A 1 96 ? 18.829 -0.941 -3.412 1.00 97.19 96 ASP A O 1
ATOM 781 N N . ALA A 1 97 ? 18.463 0.580 -1.795 1.00 97.44 97 ALA A N 1
ATOM 782 C CA . ALA A 1 97 ? 18.601 1.751 -2.658 1.00 97.44 97 ALA A CA 1
ATOM 783 C C . ALA A 1 97 ? 20.002 1.842 -3.283 1.00 97.44 97 ALA A C 1
ATOM 785 O O . ALA A 1 97 ? 20.129 2.076 -4.485 1.00 97.44 97 ALA A O 1
ATOM 786 N N . LYS A 1 98 ? 21.064 1.585 -2.505 1.00 97.88 98 LYS A N 1
ATOM 787 C CA . LYS A 1 98 ? 22.442 1.517 -3.024 1.00 97.88 98 LYS A CA 1
ATOM 788 C C . LYS A 1 98 ? 22.596 0.410 -4.060 1.00 97.88 98 LYS A C 1
ATOM 790 O O . LYS A 1 98 ? 23.230 0.630 -5.090 1.00 97.88 98 LYS A O 1
ATOM 795 N N . ARG A 1 99 ? 22.013 -0.768 -3.820 1.00 97.75 99 ARG A N 1
ATOM 796 C CA . ARG A 1 99 ? 22.065 -1.887 -4.771 1.00 97.75 99 ARG A CA 1
ATOM 797 C C . ARG A 1 99 ? 21.362 -1.540 -6.083 1.00 97.75 99 ARG A C 1
ATOM 799 O O . ARG A 1 99 ? 21.899 -1.834 -7.149 1.00 97.75 99 ARG A O 1
ATOM 806 N N . LEU A 1 100 ? 20.201 -0.891 -6.001 1.00 97.38 100 LEU A N 1
ATOM 807 C CA . LEU A 1 100 ? 19.453 -0.422 -7.166 1.00 97.38 100 LEU A CA 1
ATOM 808 C C . LEU A 1 100 ? 20.251 0.626 -7.950 1.00 97.38 100 LEU A C 1
ATOM 810 O O . LEU A 1 100 ? 20.435 0.468 -9.154 1.00 97.38 100 LEU A O 1
ATOM 814 N N . LEU A 1 101 ? 20.825 1.617 -7.262 1.00 97.88 101 LEU A N 1
ATOM 815 C CA . LEU A 1 101 ? 21.653 2.652 -7.883 1.00 97.88 101 LEU A CA 1
ATOM 816 C C . LEU A 1 101 ? 22.890 2.067 -8.580 1.00 97.88 101 LEU A C 1
ATOM 818 O O . LEU A 1 101 ? 23.219 2.464 -9.693 1.00 97.88 101 LEU A O 1
ATOM 822 N N . ILE A 1 102 ? 23.571 1.098 -7.959 1.00 98.12 102 ILE A N 1
ATOM 823 C CA . ILE A 1 102 ? 24.709 0.401 -8.579 1.00 98.12 102 ILE A CA 1
ATOM 824 C C . ILE A 1 102 ? 24.261 -0.341 -9.841 1.00 98.12 102 ILE A C 1
ATOM 826 O O . ILE A 1 102 ? 24.947 -0.281 -10.861 1.00 98.12 102 ILE A O 1
ATOM 830 N N . SER A 1 103 ? 23.114 -1.024 -9.790 1.00 97.19 103 SER A N 1
ATOM 831 C CA . SER A 1 103 ? 22.556 -1.711 -10.957 1.00 97.19 103 SER A CA 1
ATOM 832 C C . SER A 1 103 ? 22.262 -0.737 -12.098 1.00 97.19 103 SER A C 1
ATOM 834 O O . SER A 1 103 ? 22.574 -1.037 -13.248 1.00 97.19 103 SER A O 1
ATOM 836 N N . GLU A 1 104 ? 21.709 0.434 -11.791 1.00 97.31 104 GLU A N 1
ATOM 837 C CA . GLU A 1 104 ? 21.396 1.465 -12.779 1.00 97.31 104 GLU A CA 1
ATOM 838 C C . GLU A 1 104 ? 22.659 2.104 -13.368 1.00 97.31 104 GLU A C 1
ATOM 840 O O . GLU A 1 104 ? 22.778 2.224 -14.586 1.00 97.31 104 GLU A O 1
ATOM 845 N N . ILE A 1 105 ? 23.664 2.408 -12.538 1.00 97.62 105 ILE A N 1
ATOM 846 C CA . ILE A 1 105 ? 24.983 2.868 -13.002 1.00 97.62 105 ILE A CA 1
ATOM 847 C C . ILE A 1 105 ? 25.615 1.839 -13.943 1.00 97.62 105 ILE A C 1
ATOM 849 O O . ILE A 1 105 ? 26.156 2.210 -14.984 1.00 97.62 105 ILE A O 1
ATOM 853 N N . ASN A 1 106 ? 25.551 0.553 -13.601 1.00 96.62 106 ASN A N 1
ATOM 854 C CA . ASN A 1 106 ? 26.100 -0.506 -14.442 1.00 96.62 106 ASN A CA 1
ATOM 855 C C . ASN A 1 106 ? 25.340 -0.625 -15.769 1.00 96.62 106 ASN A C 1
ATOM 857 O O . ASN A 1 106 ? 25.978 -0.734 -16.813 1.00 96.62 106 ASN A O 1
ATOM 861 N N . ALA A 1 107 ? 24.008 -0.533 -15.751 1.00 96.38 107 ALA A N 1
ATOM 862 C CA . ALA A 1 107 ? 23.196 -0.526 -16.966 1.00 96.38 107 ALA A CA 1
ATOM 863 C C . ALA A 1 107 ? 23.532 0.673 -17.870 1.00 96.38 107 ALA A C 1
ATOM 865 O O . ALA A 1 107 ? 23.727 0.500 -19.071 1.00 96.38 107 ALA A O 1
ATOM 866 N N . MET A 1 108 ? 23.679 1.872 -17.295 1.00 95.69 108 MET A N 1
ATOM 867 C CA . MET A 1 108 ? 24.087 3.068 -18.041 1.00 95.69 108 MET A CA 1
ATOM 868 C C . MET A 1 108 ? 25.487 2.923 -18.644 1.00 95.69 108 MET A C 1
ATOM 870 O O . MET A 1 108 ? 25.698 3.308 -19.790 1.00 95.69 108 MET A O 1
ATOM 874 N N . ARG A 1 109 ? 26.441 2.345 -17.903 1.00 95.56 109 ARG A N 1
ATOM 875 C CA . ARG A 1 109 ? 27.788 2.063 -18.424 1.00 95.56 109 ARG A CA 1
ATOM 876 C C . ARG A 1 109 ? 27.744 1.090 -19.597 1.00 95.56 109 ARG A C 1
ATOM 878 O O . ARG A 1 109 ? 28.358 1.372 -20.615 1.00 95.56 109 ARG A O 1
ATOM 885 N N . MET A 1 110 ? 26.967 0.010 -19.490 1.00 94.00 110 MET A N 1
ATOM 886 C CA . MET A 1 110 ? 26.787 -0.935 -20.596 1.00 94.00 110 MET A CA 1
ATOM 887 C C . MET A 1 110 ? 26.196 -0.259 -21.838 1.00 94.00 110 MET A C 1
ATOM 889 O O . MET A 1 110 ? 26.742 -0.412 -22.925 1.00 94.00 110 MET A O 1
ATOM 893 N N . GLN A 1 111 ? 25.139 0.546 -21.685 1.00 92.94 111 GLN A N 1
ATOM 894 C CA . GLN A 1 111 ? 24.546 1.282 -22.810 1.00 92.94 111 GLN A CA 1
ATOM 895 C C . GLN A 1 111 ? 25.518 2.287 -23.439 1.00 92.94 111 GLN A C 1
ATOM 897 O O . GLN A 1 111 ? 25.526 2.471 -24.660 1.00 92.94 111 GLN A O 1
ATOM 902 N N . PHE A 1 112 ? 26.332 2.952 -22.616 1.00 93.12 112 PHE A N 1
ATOM 903 C CA . PHE A 1 112 ? 27.352 3.876 -23.094 1.00 93.12 112 PHE A CA 1
ATOM 904 C C . PHE A 1 112 ? 28.440 3.144 -23.883 1.00 93.12 112 PHE A C 1
ATOM 906 O O . PHE A 1 112 ? 28.751 3.562 -24.995 1.00 93.12 112 PHE A O 1
ATOM 913 N N . ASP A 1 113 ? 28.955 2.029 -23.359 1.00 91.50 113 ASP A N 1
ATOM 914 C CA . ASP A 1 113 ? 29.967 1.206 -24.028 1.00 91.50 113 ASP A CA 1
ATOM 915 C C . ASP A 1 113 ? 29.445 0.635 -25.359 1.00 91.50 113 ASP A C 1
ATOM 917 O O . ASP A 1 113 ? 30.152 0.654 -26.370 1.00 91.50 113 ASP A O 1
ATOM 921 N N . GLU A 1 114 ? 28.184 0.193 -25.399 1.00 89.75 114 GLU A N 1
ATOM 922 C CA . GLU A 1 114 ? 27.508 -0.237 -26.629 1.00 89.75 114 GLU A CA 1
ATOM 923 C C . GLU A 1 114 ? 27.397 0.910 -27.645 1.00 89.75 114 GLU A C 1
ATOM 925 O O . GLU A 1 114 ? 27.743 0.744 -28.817 1.00 89.75 114 GLU A O 1
ATOM 930 N N . SER A 1 115 ? 26.977 2.097 -27.199 1.00 84.31 115 SER A N 1
ATOM 931 C CA . SER A 1 115 ? 26.825 3.281 -28.056 1.00 84.31 115 SER A CA 1
ATOM 932 C C . SER A 1 115 ? 28.167 3.789 -28.592 1.00 84.31 115 SER A C 1
ATOM 934 O O . SER A 1 115 ? 28.279 4.124 -29.772 1.00 84.31 115 SER A O 1
ATOM 936 N N . GLU A 1 116 ? 29.207 3.810 -27.759 1.00 85.25 116 GLU A N 1
ATOM 937 C CA . GLU A 1 116 ? 30.588 4.102 -28.157 1.00 85.25 116 GLU A CA 1
ATOM 938 C C . GLU A 1 116 ? 31.098 3.089 -29.187 1.00 85.25 116 GLU A C 1
ATOM 940 O O . GLU A 1 116 ? 31.702 3.481 -30.189 1.00 85.25 116 GLU A O 1
ATOM 945 N N . GLY A 1 117 ? 30.836 1.795 -28.973 1.00 79.00 117 GLY A N 1
ATOM 946 C CA . GLY A 1 117 ? 31.190 0.727 -29.907 1.00 79.00 117 GLY A CA 1
ATOM 947 C C . GLY A 1 117 ? 30.529 0.915 -31.272 1.00 79.00 117 GLY A C 1
ATOM 948 O O . GLY A 1 117 ? 31.207 0.872 -32.302 1.00 79.00 117 GLY A O 1
ATOM 949 N N . VAL A 1 118 ? 29.229 1.216 -31.286 1.00 77.06 118 VAL A N 1
ATOM 950 C CA . VAL A 1 118 ? 28.470 1.516 -32.509 1.00 77.06 118 VAL A CA 1
ATOM 951 C C . VAL A 1 118 ? 28.992 2.786 -33.185 1.00 77.06 118 VAL A C 1
ATOM 953 O O . VAL A 1 118 ? 29.198 2.788 -34.397 1.00 77.06 118 VAL A O 1
ATOM 956 N N . SER A 1 119 ? 29.282 3.844 -32.424 1.00 74.06 119 SER A N 1
ATOM 957 C CA . SER A 1 119 ? 29.810 5.107 -32.953 1.00 74.06 119 SER A CA 1
ATOM 958 C C . SER A 1 119 ? 31.198 4.933 -33.584 1.00 74.06 119 SER A C 1
ATOM 960 O O . SER A 1 119 ? 31.425 5.366 -34.713 1.00 74.06 119 SER A O 1
ATOM 962 N N . LYS A 1 120 ? 32.109 4.195 -32.935 1.00 75.81 120 LYS A N 1
ATOM 963 C CA . LYS A 1 120 ? 33.425 3.827 -33.496 1.00 75.81 120 LYS A CA 1
ATOM 964 C C . LYS A 1 120 ? 33.294 2.941 -34.741 1.00 75.81 120 LYS A C 1
ATOM 966 O O . LYS A 1 120 ? 34.040 3.101 -35.713 1.00 75.81 120 LYS A O 1
ATOM 971 N N . GLN A 1 121 ? 32.330 2.022 -34.754 1.00 71.06 121 GLN A N 1
ATOM 972 C CA . GLN A 1 121 ? 32.060 1.171 -35.913 1.00 71.06 121 GLN A CA 1
ATOM 973 C C . GLN A 1 121 ? 31.441 1.948 -37.088 1.00 71.06 121 GLN A C 1
ATOM 975 O O . GLN A 1 121 ? 31.704 1.627 -38.247 1.00 71.06 121 GLN A O 1
ATOM 980 N N . LEU A 1 122 ? 30.658 2.989 -36.807 1.00 63.81 122 LEU A N 1
ATOM 981 C CA . LEU A 1 122 ? 30.144 3.920 -37.809 1.00 63.81 122 LEU A CA 1
ATOM 982 C C . LEU A 1 122 ? 31.266 4.816 -38.344 1.00 63.81 122 LEU A C 1
ATOM 984 O O . LEU A 1 122 ? 31.447 4.870 -39.553 1.00 63.81 122 LEU A O 1
ATOM 988 N N . GLN A 1 123 ? 32.091 5.419 -37.483 1.00 63.38 123 GLN A N 1
ATOM 989 C CA . GLN A 1 123 ? 33.208 6.283 -37.900 1.00 63.38 123 GLN A CA 1
ATOM 990 C C . GLN A 1 123 ? 34.267 5.552 -38.743 1.00 63.38 123 GLN A C 1
ATOM 992 O O . GLN A 1 123 ? 34.830 6.110 -39.684 1.00 63.38 123 GLN A O 1
ATOM 997 N N . SER A 1 124 ? 34.530 4.276 -38.450 1.00 61.28 124 SER A N 1
ATOM 998 C CA . SER A 1 124 ? 35.413 3.448 -39.287 1.00 61.28 124 SER A CA 1
ATOM 999 C C . SER A 1 124 ? 34.800 3.096 -40.649 1.00 61.28 124 SER A C 1
ATOM 1001 O O . SER A 1 124 ? 35.545 2.863 -41.602 1.00 61.28 124 SER A O 1
ATOM 1003 N N . LYS A 1 125 ? 33.465 3.102 -40.775 1.00 57.66 125 LYS A N 1
ATOM 1004 C CA . LYS A 1 125 ? 32.751 2.921 -42.048 1.00 57.66 125 LYS A CA 1
ATOM 1005 C C . LYS A 1 125 ? 32.606 4.223 -42.845 1.00 57.66 125 LYS A C 1
ATOM 1007 O O . LYS A 1 125 ? 32.770 4.164 -44.057 1.00 57.66 125 LYS A O 1
ATOM 1012 N N . THR A 1 126 ? 32.399 5.374 -42.199 1.00 52.19 126 THR A N 1
ATOM 1013 C CA . THR A 1 126 ? 32.240 6.687 -42.864 1.00 52.19 126 THR A CA 1
ATOM 1014 C C . THR A 1 126 ? 33.540 7.246 -43.455 1.00 52.19 126 THR A C 1
ATOM 1016 O O . THR A 1 126 ? 33.508 8.143 -44.292 1.00 52.19 126 THR A O 1
ATOM 1019 N N . ASN A 1 127 ? 34.708 6.698 -43.088 1.00 52.59 127 ASN A N 1
ATOM 1020 C CA . ASN A 1 127 ? 35.976 6.979 -43.781 1.00 52.59 127 ASN A CA 1
ATOM 1021 C C . ASN A 1 127 ? 36.036 6.395 -45.210 1.00 52.59 127 ASN A C 1
ATOM 1023 O O . ASN A 1 127 ? 36.978 6.675 -45.954 1.00 52.59 127 ASN A O 1
ATOM 1027 N N . ARG A 1 128 ? 35.045 5.595 -45.624 1.00 56.91 128 ARG A N 1
ATOM 1028 C CA . ARG A 1 128 ? 34.778 5.304 -47.035 1.00 56.91 128 ARG A CA 1
ATOM 1029 C C . ARG A 1 128 ? 33.663 6.235 -47.485 1.00 56.91 128 ARG A C 1
ATOM 1031 O O . ARG A 1 128 ? 32.582 6.160 -46.927 1.00 56.91 128 ARG A O 1
ATOM 1038 N N . GLN A 1 129 ? 33.956 7.095 -48.462 1.00 57.38 129 GLN A N 1
ATOM 1039 C CA . GLN A 1 129 ? 33.008 8.024 -49.091 1.00 57.38 129 GLN A CA 1
ATOM 1040 C C . GLN A 1 129 ? 31.595 7.424 -49.157 1.00 57.38 129 GLN A C 1
ATOM 1042 O O . GLN A 1 129 ? 31.385 6.433 -49.857 1.00 57.38 129 GLN A O 1
ATOM 1047 N N . ASP A 1 130 ? 30.661 7.993 -48.392 1.00 60.06 130 ASP A N 1
ATOM 1048 C CA . ASP A 1 130 ? 29.299 7.476 -48.296 1.00 60.06 130 ASP A CA 1
ATOM 1049 C C . ASP A 1 130 ? 28.603 7.584 -49.660 1.00 60.06 130 ASP A C 1
ATOM 1051 O O . ASP A 1 130 ? 28.354 8.673 -50.180 1.00 60.06 130 ASP A O 1
ATOM 1055 N N . ASP A 1 131 ? 28.298 6.426 -50.243 1.00 75.31 131 ASP A N 1
ATOM 1056 C CA . ASP A 1 131 ? 27.499 6.298 -51.455 1.00 75.31 131 ASP A CA 1
ATOM 1057 C C . ASP A 1 131 ? 26.094 6.891 -51.203 1.00 75.31 131 ASP A C 1
ATOM 1059 O O . ASP A 1 131 ? 25.387 6.427 -50.296 1.00 75.31 131 ASP A O 1
ATOM 1063 N N . PRO A 1 132 ? 25.641 7.886 -51.993 1.00 80.56 132 PRO A N 1
ATOM 1064 C CA . PRO A 1 132 ? 24.304 8.468 -51.874 1.00 80.56 132 PRO A CA 1
ATOM 1065 C C . PRO A 1 132 ? 23.169 7.432 -51.878 1.00 80.56 132 PRO A C 1
ATOM 1067 O O . PRO A 1 132 ? 22.125 7.651 -51.257 1.00 80.56 132 PRO A O 1
ATOM 1070 N N . VAL A 1 133 ? 23.358 6.291 -52.551 1.00 82.69 133 VAL A N 1
ATOM 1071 C CA . VAL A 1 133 ? 22.386 5.190 -52.574 1.00 82.69 133 VAL A CA 1
ATOM 1072 C C . VAL A 1 133 ? 22.296 4.508 -51.209 1.00 82.69 133 VAL A C 1
ATOM 1074 O O . VAL A 1 133 ? 21.193 4.228 -50.735 1.00 82.69 133 VAL A O 1
ATOM 1077 N N . LEU A 1 134 ? 23.429 4.292 -50.540 1.00 83.25 134 LEU A N 1
ATOM 1078 C CA . LEU A 1 134 ? 23.473 3.668 -49.220 1.00 83.25 134 LEU A CA 1
ATOM 1079 C C . LEU A 1 134 ? 22.815 4.560 -48.160 1.00 83.25 134 LEU A C 1
ATOM 1081 O O . LEU A 1 134 ? 22.028 4.069 -47.350 1.00 83.25 134 LEU A O 1
ATOM 1085 N N . LEU A 1 135 ? 23.059 5.873 -48.220 1.00 84.38 135 LEU A N 1
ATOM 1086 C CA . LEU A 1 135 ? 22.398 6.850 -47.347 1.00 84.38 135 LEU A CA 1
ATOM 1087 C C . LEU A 1 135 ? 20.881 6.868 -47.554 1.00 84.38 135 LEU A C 1
ATOM 1089 O O . LEU A 1 135 ? 20.125 6.929 -46.586 1.00 84.38 135 LEU A O 1
ATOM 1093 N N . LYS A 1 136 ? 20.419 6.764 -48.805 1.00 87.50 136 LYS A N 1
ATOM 1094 C CA . LYS A 1 136 ? 18.988 6.683 -49.117 1.00 87.50 136 LYS A CA 1
ATOM 1095 C C . LYS A 1 136 ? 18.348 5.421 -48.532 1.00 87.50 136 LYS A C 1
ATOM 1097 O O . LYS A 1 136 ? 17.286 5.517 -47.923 1.00 87.50 136 LYS A O 1
ATOM 1102 N N . ILE A 1 137 ? 19.005 4.267 -48.665 1.00 87.94 137 ILE A N 1
ATOM 1103 C CA . ILE A 1 137 ? 18.532 2.998 -48.090 1.00 87.94 137 ILE A CA 1
ATOM 1104 C C . ILE A 1 137 ? 18.492 3.080 -46.560 1.00 87.94 137 ILE A C 1
ATOM 1106 O O . ILE A 1 137 ? 17.495 2.691 -45.955 1.00 87.94 137 ILE A O 1
ATOM 1110 N N . ALA A 1 138 ? 19.539 3.621 -45.931 1.00 89.69 138 ALA A N 1
ATOM 1111 C CA . ALA A 1 138 ? 19.594 3.794 -44.482 1.00 89.69 138 ALA A CA 1
ATOM 1112 C C . ALA A 1 138 ? 18.487 4.734 -43.976 1.00 89.69 138 ALA A C 1
ATOM 1114 O O . ALA A 1 138 ? 17.810 4.423 -42.997 1.00 89.69 138 ALA A O 1
ATOM 1115 N N . LEU A 1 139 ? 18.246 5.848 -44.674 1.00 90.75 139 LEU A N 1
ATOM 1116 C CA . LEU A 1 139 ? 17.168 6.785 -44.354 1.00 90.75 139 LEU A CA 1
ATOM 1117 C C . LEU A 1 139 ? 15.788 6.128 -44.476 1.00 90.75 139 LEU A C 1
ATOM 1119 O O . LEU A 1 139 ? 14.916 6.345 -43.638 1.00 90.75 139 LEU A O 1
ATOM 1123 N N . GLU A 1 140 ? 15.575 5.324 -45.514 1.00 95.31 140 GLU A N 1
ATOM 1124 C CA . GLU A 1 140 ? 14.310 4.626 -45.734 1.00 95.31 140 GLU A CA 1
ATOM 1125 C C . GLU A 1 140 ? 14.068 3.541 -44.677 1.00 95.31 140 GLU A C 1
ATOM 1127 O O . GLU A 1 140 ? 12.961 3.425 -44.147 1.00 95.31 140 GLU A O 1
ATOM 1132 N N . GLN A 1 141 ? 15.117 2.819 -44.278 1.00 94.06 141 GLN A N 1
ATOM 1133 C CA . GLN A 1 141 ? 15.063 1.896 -43.144 1.00 94.06 141 GLN A CA 1
ATOM 1134 C C . GLN A 1 141 ? 14.769 2.623 -41.826 1.00 94.06 141 GLN A C 1
ATOM 1136 O O . GLN A 1 141 ? 13.920 2.160 -41.066 1.00 94.06 141 GLN A O 1
ATOM 1141 N N . ALA A 1 142 ? 15.397 3.776 -41.577 1.00 93.88 142 ALA A N 1
ATOM 1142 C CA . ALA A 1 142 ? 15.143 4.585 -40.387 1.00 93.88 142 ALA A CA 1
ATOM 1143 C C . ALA A 1 142 ? 13.691 5.083 -40.336 1.00 93.88 142 ALA A C 1
ATOM 1145 O O . ALA A 1 142 ? 13.035 4.956 -39.305 1.00 93.88 142 ALA A O 1
ATOM 1146 N N . ARG A 1 143 ? 13.148 5.560 -41.465 1.00 95.69 143 ARG A N 1
ATOM 1147 C CA . ARG A 1 143 ? 11.733 5.954 -41.575 1.00 95.69 143 ARG A CA 1
ATOM 1148 C C . ARG A 1 143 ? 10.793 4.783 -41.315 1.00 95.69 143 ARG A C 1
ATOM 1150 O O . ARG A 1 143 ? 9.821 4.933 -40.586 1.00 95.69 143 ARG A O 1
ATOM 1157 N N . LYS A 1 144 ? 11.092 3.606 -41.867 1.00 96.56 144 LYS A N 1
ATOM 1158 C CA . LYS A 1 144 ? 10.284 2.403 -41.638 1.00 96.56 144 LYS A CA 1
ATOM 1159 C C . LYS A 1 144 ? 10.311 1.967 -40.170 1.00 96.56 144 LYS A C 1
ATOM 1161 O O . LYS A 1 144 ? 9.265 1.625 -39.624 1.00 96.56 144 LYS A O 1
ATOM 1166 N N . ALA A 1 145 ? 11.481 1.997 -39.531 1.00 95.25 145 ALA A N 1
ATOM 1167 C CA . ALA A 1 145 ? 11.627 1.693 -38.110 1.00 95.25 145 ALA A CA 1
ATOM 1168 C C . ALA A 1 145 ? 10.877 2.708 -37.234 1.00 95.25 145 ALA A C 1
ATOM 1170 O O . ALA A 1 145 ? 10.191 2.317 -36.290 1.00 95.25 145 ALA A O 1
ATOM 1171 N N . GLN A 1 146 ? 10.945 3.994 -37.590 1.00 95.44 146 GLN A N 1
ATOM 1172 C CA . GLN A 1 146 ? 10.182 5.050 -36.933 1.00 95.44 146 GLN A CA 1
ATOM 1173 C C . GLN A 1 146 ? 8.675 4.789 -37.035 1.00 95.44 146 GLN A C 1
ATOM 1175 O O . GLN A 1 146 ? 8.011 4.730 -36.005 1.00 95.44 146 GLN A O 1
ATOM 1180 N N . SER A 1 147 ? 8.142 4.554 -38.238 1.00 96.88 147 SER A N 1
ATOM 1181 C CA . SER A 1 147 ? 6.711 4.274 -38.416 1.00 96.88 147 SER A CA 1
ATOM 1182 C C . SER A 1 147 ? 6.254 3.017 -37.669 1.00 96.88 147 SER A C 1
ATOM 1184 O O . SER A 1 147 ? 5.145 2.992 -37.140 1.00 96.88 147 SER A O 1
ATOM 1186 N N . ALA A 1 148 ? 7.094 1.980 -37.585 1.00 96.06 148 ALA A N 1
ATOM 1187 C CA . ALA A 1 148 ? 6.785 0.782 -36.804 1.00 96.06 148 ALA A CA 1
ATOM 1188 C C . ALA A 1 148 ? 6.709 1.081 -35.295 1.00 96.06 148 ALA A C 1
ATOM 1190 O O . ALA A 1 148 ? 5.761 0.665 -34.635 1.00 96.06 148 ALA A O 1
ATOM 1191 N N . SER A 1 149 ? 7.666 1.843 -34.758 1.00 93.06 149 SER A N 1
ATOM 1192 C CA . SER A 1 149 ? 7.667 2.260 -33.349 1.00 93.06 149 SER A CA 1
ATOM 1193 C C . SER A 1 149 ? 6.476 3.166 -33.011 1.00 93.06 149 SER A C 1
ATOM 1195 O O . SER A 1 149 ? 5.803 2.971 -32.000 1.00 93.06 149 SER A O 1
ATOM 1197 N N . GLU A 1 150 ? 6.154 4.118 -33.890 1.00 95.38 150 GLU A N 1
ATOM 1198 C CA . GLU A 1 150 ? 4.985 4.992 -33.739 1.00 95.38 150 GLU A CA 1
ATOM 1199 C C . GLU A 1 150 ? 3.6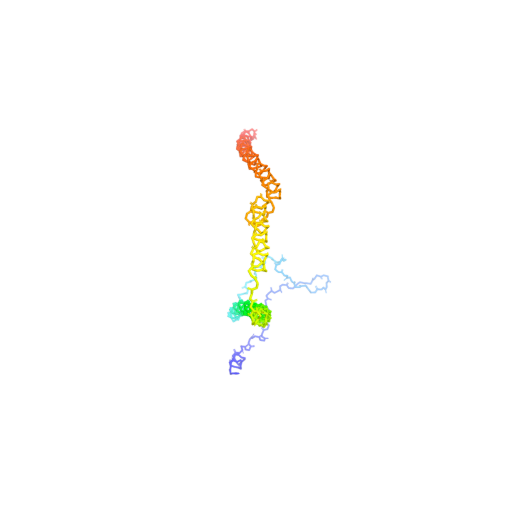81 4.187 -33.692 1.00 95.38 150 GLU A C 1
ATOM 1201 O O . GLU A 1 150 ? 2.835 4.438 -32.831 1.00 95.38 150 GLU A O 1
ATOM 1206 N N . PHE A 1 151 ? 3.535 3.186 -34.566 1.00 96.44 151 PHE A N 1
ATOM 1207 C CA . PHE A 1 151 ? 2.378 2.293 -34.559 1.00 96.44 151 PHE A CA 1
ATOM 1208 C C . PHE A 1 151 ? 2.258 1.513 -33.243 1.00 96.44 151 PHE A C 1
ATOM 1210 O O . PHE A 1 151 ? 1.172 1.434 -32.669 1.00 96.44 151 PHE A O 1
ATOM 1217 N N . GLU A 1 152 ? 3.371 0.994 -32.724 1.00 94.69 152 GLU A N 1
ATOM 1218 C CA . GLU A 1 152 ? 3.395 0.279 -31.446 1.00 94.69 152 GLU A CA 1
ATOM 1219 C C . GLU A 1 152 ? 2.985 1.159 -30.262 1.00 94.69 152 GLU A C 1
ATOM 1221 O O . GLU A 1 152 ? 2.179 0.752 -29.422 1.00 94.69 152 GLU A O 1
ATOM 1226 N N . VAL A 1 153 ? 3.457 2.406 -30.222 1.00 92.00 153 VAL A N 1
ATOM 1227 C CA . VAL A 1 153 ? 3.044 3.377 -29.199 1.00 92.00 153 VAL A CA 1
ATOM 1228 C C . VAL A 1 153 ? 1.546 3.673 -29.287 1.00 92.00 153 VAL A C 1
ATOM 1230 O O . VAL A 1 153 ? 0.879 3.764 -28.256 1.00 92.00 153 VAL A O 1
ATOM 1233 N N . VAL A 1 154 ? 0.998 3.828 -30.496 1.00 93.00 154 VAL A N 1
ATOM 1234 C CA . VAL A 1 154 ? -0.444 4.052 -30.695 1.00 93.00 154 VAL A CA 1
ATOM 1235 C C . VAL A 1 154 ? -1.254 2.846 -30.222 1.00 93.00 154 VAL A C 1
ATOM 1237 O O . VAL A 1 154 ? -2.247 3.028 -29.518 1.00 93.00 154 VAL A O 1
ATOM 1240 N N . ARG A 1 155 ? -0.810 1.627 -30.545 1.00 91.38 155 ARG A N 1
ATOM 1241 C CA . ARG A 1 155 ? -1.441 0.387 -30.085 1.00 91.38 155 ARG A CA 1
ATOM 1242 C C . ARG A 1 155 ? -1.466 0.300 -28.560 1.00 91.38 155 ARG A C 1
ATOM 1244 O O . ARG A 1 155 ? -2.538 0.146 -27.984 1.00 91.38 155 ARG A O 1
ATOM 1251 N N . LEU A 1 156 ? -0.321 0.492 -27.902 1.00 90.12 156 LEU A N 1
ATOM 1252 C CA . LEU A 1 156 ? -0.230 0.464 -26.438 1.00 90.12 156 LEU A CA 1
ATOM 1253 C C . LEU A 1 156 ? -1.123 1.527 -25.787 1.00 90.12 156 LEU A C 1
ATOM 1255 O O . LEU A 1 156 ? -1.808 1.231 -24.814 1.00 90.12 156 LEU A O 1
ATOM 1259 N N . LYS A 1 157 ? -1.183 2.742 -26.347 1.00 88.25 157 LYS A N 1
ATOM 1260 C CA . LYS A 1 157 ? -2.085 3.803 -25.861 1.00 88.25 157 LYS A CA 1
ATOM 1261 C C . LYS A 1 157 ? -3.569 3.456 -26.003 1.00 88.25 157 LYS A C 1
ATOM 1263 O O . LYS A 1 157 ? -4.371 3.959 -25.225 1.00 88.25 157 LYS A O 1
ATOM 1268 N N . ALA A 1 158 ? -3.944 2.656 -26.999 1.00 87.62 158 ALA A N 1
ATOM 1269 C CA . ALA A 1 158 ? -5.324 2.217 -27.191 1.00 87.62 158 ALA A CA 1
ATOM 1270 C C . ALA A 1 158 ? -5.684 1.022 -26.292 1.00 87.62 158 ALA A C 1
ATOM 1272 O O . ALA A 1 158 ? -6.813 0.924 -25.810 1.00 87.62 158 ALA A O 1
ATOM 1273 N N . GLU A 1 159 ? -4.728 0.120 -26.070 1.00 90.00 159 GLU A N 1
ATOM 1274 C CA . GLU A 1 159 ? -4.922 -1.114 -25.308 1.00 90.00 159 GLU A CA 1
ATOM 1275 C C . GLU A 1 159 ? -4.764 -0.927 -23.794 1.00 90.00 159 GLU A C 1
ATOM 1277 O O . GLU A 1 159 ? -5.290 -1.744 -23.040 1.00 90.00 159 GLU A O 1
ATOM 1282 N N . TYR A 1 160 ? -4.095 0.135 -23.329 1.00 91.56 160 TYR A N 1
ATOM 1283 C CA . TYR A 1 160 ? -3.838 0.393 -21.909 1.00 91.56 160 TYR A CA 1
ATOM 1284 C C . TYR A 1 160 ? -4.483 1.690 -21.411 1.00 91.56 160 TYR A C 1
ATOM 1286 O O . TYR A 1 160 ? -4.445 2.728 -22.068 1.00 91.56 160 TYR A O 1
ATOM 1294 N N . VAL A 1 161 ? -5.004 1.647 -20.183 1.00 87.44 161 VAL A N 1
ATOM 1295 C CA . VAL A 1 161 ? -5.421 2.822 -19.407 1.00 87.44 161 VAL A CA 1
ATOM 1296 C C . VAL A 1 161 ? -4.451 2.978 -18.233 1.00 87.44 161 VAL A C 1
ATOM 1298 O O . VAL A 1 161 ? -4.376 2.110 -17.361 1.00 87.44 161 VAL A O 1
ATOM 1301 N N . ASN A 1 162 ? -3.699 4.085 -18.211 1.00 76.75 162 ASN A N 1
ATOM 1302 C CA . ASN A 1 162 ? -2.607 4.396 -17.272 1.00 76.75 162 ASN A CA 1
ATOM 1303 C C . ASN A 1 162 ? -1.464 3.364 -17.247 1.00 76.75 162 ASN A C 1
ATOM 1305 O O . ASN A 1 162 ? -0.389 3.628 -17.773 1.00 76.75 162 ASN A O 1
ATOM 1309 N N . VAL A 1 163 ? -1.687 2.211 -16.614 1.00 82.06 163 VAL A N 1
ATOM 1310 C CA . VAL A 1 163 ? -0.683 1.153 -16.386 1.00 82.06 163 VAL A CA 1
ATOM 1311 C C . VAL A 1 163 ? -1.245 -0.262 -16.568 1.00 82.06 163 VAL A C 1
ATOM 1313 O O . VAL A 1 163 ? -0.534 -1.237 -16.346 1.00 82.06 163 VAL A O 1
ATOM 1316 N N . MET A 1 164 ? -2.512 -0.405 -16.964 1.00 86.81 164 MET A N 1
ATOM 1317 C CA . MET A 1 164 ? -3.202 -1.697 -17.024 1.00 86.81 164 MET A CA 1
ATOM 1318 C C . MET A 1 164 ? -3.941 -1.859 -18.359 1.00 86.81 164 MET A C 1
ATOM 1320 O O . MET A 1 164 ? -4.453 -0.863 -18.880 1.00 86.81 164 MET A O 1
ATOM 1324 N N . PRO A 1 165 ? -4.038 -3.085 -18.910 1.00 93.12 165 PRO A N 1
ATOM 1325 C CA . PRO A 1 165 ? -4.868 -3.350 -20.076 1.00 93.12 165 PRO A CA 1
ATOM 1326 C C . PRO A 1 165 ? -6.310 -2.891 -19.850 1.00 93.12 165 PRO A C 1
ATOM 1328 O O . PRO A 1 165 ? -6.922 -3.207 -18.829 1.00 93.12 165 PRO A O 1
ATOM 1331 N N . LYS A 1 166 ? -6.881 -2.192 -20.827 1.00 90.94 166 LYS A N 1
ATOM 1332 C CA . LYS A 1 166 ? -8.234 -1.635 -20.766 1.00 90.94 166 LYS A CA 1
ATOM 1333 C C . LYS A 1 166 ? -9.286 -2.700 -20.447 1.00 90.94 166 LYS A C 1
ATOM 1335 O O . LYS A 1 166 ? -10.146 -2.475 -19.612 1.00 90.94 166 LYS A O 1
ATOM 1340 N N . SER A 1 167 ? -9.152 -3.895 -21.021 1.00 90.88 167 SER A N 1
ATOM 1341 C CA . SER A 1 167 ? -10.051 -5.018 -20.723 1.00 90.88 167 SER A CA 1
ATOM 1342 C C . SER A 1 167 ? -10.047 -5.420 -19.242 1.00 90.88 167 SER A C 1
ATOM 1344 O O . SER A 1 167 ? -11.099 -5.758 -18.709 1.00 90.88 16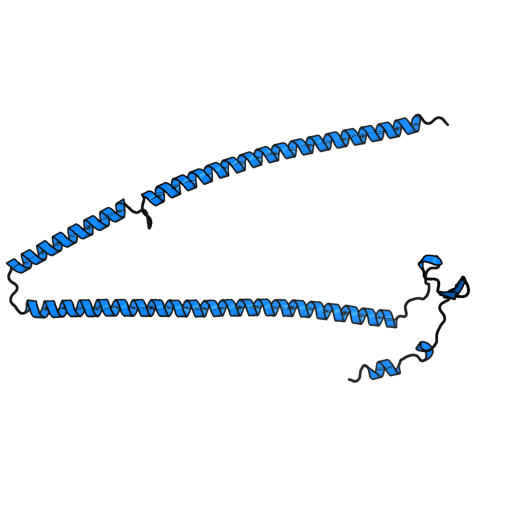7 SER A O 1
ATOM 1346 N N . GLN A 1 168 ? -8.889 -5.383 -18.574 1.00 91.44 168 GLN A N 1
ATOM 1347 C CA . GLN A 1 168 ? -8.799 -5.681 -17.141 1.00 91.44 168 GLN A CA 1
ATOM 1348 C C . GLN A 1 168 ? -9.358 -4.530 -16.303 1.00 91.44 168 GLN A C 1
ATOM 1350 O O . GLN A 1 168 ? -10.047 -4.774 -15.316 1.00 91.44 168 GLN A O 1
ATOM 1355 N N . TYR A 1 169 ? -9.093 -3.287 -16.717 1.00 92.88 169 TYR A N 1
ATOM 1356 C CA . TYR A 1 169 ? -9.674 -2.104 -16.089 1.00 92.88 169 TYR A CA 1
ATOM 1357 C C . TYR A 1 169 ? -11.204 -2.154 -16.112 1.00 92.88 169 TYR A C 1
ATOM 1359 O O . TYR A 1 169 ? -11.826 -2.008 -15.065 1.00 92.88 169 TYR A O 1
ATOM 1367 N N . ASP A 1 170 ? -11.792 -2.406 -17.282 1.00 92.81 170 ASP A N 1
ATOM 1368 C CA . ASP A 1 170 ? -13.242 -2.435 -17.471 1.00 92.81 170 ASP A CA 1
ATOM 1369 C C . ASP A 1 170 ? -13.881 -3.545 -16.614 1.00 92.81 170 ASP A C 1
ATOM 1371 O O . ASP A 1 170 ? -14.848 -3.288 -15.901 1.00 92.81 170 ASP A O 1
ATOM 1375 N N . ALA A 1 171 ? -13.282 -4.743 -16.578 1.00 94.75 171 ALA A N 1
ATOM 1376 C CA . ALA A 1 171 ? -13.756 -5.846 -15.736 1.00 94.75 171 ALA A CA 1
ATOM 1377 C C . ALA A 1 171 ? -13.717 -5.506 -14.232 1.00 94.75 171 ALA A C 1
ATOM 1379 O O . ALA A 1 171 ?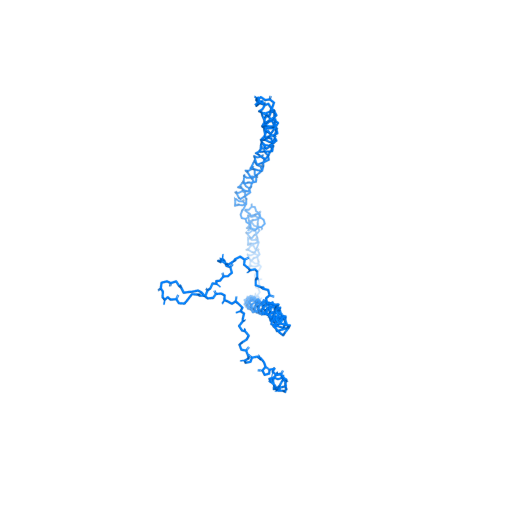 -14.700 -5.712 -13.519 1.00 94.75 171 ALA A O 1
ATOM 1380 N N . LEU A 1 172 ? -12.603 -4.942 -13.748 1.00 95.31 172 LEU A N 1
ATOM 1381 C CA . LEU A 1 172 ? -12.477 -4.509 -12.352 1.00 95.31 172 LEU A CA 1
ATOM 1382 C C . LEU A 1 172 ? -13.425 -3.357 -12.019 1.00 95.31 172 LEU A C 1
ATOM 1384 O O . LEU A 1 172 ? -13.905 -3.258 -10.890 1.00 95.31 172 LEU A O 1
ATOM 1388 N N . TRP A 1 173 ? -13.672 -2.460 -12.969 1.00 93.69 173 TRP A N 1
ATOM 1389 C CA . TRP A 1 173 ? -14.587 -1.340 -12.797 1.00 93.69 173 TRP A CA 1
ATOM 1390 C C . TRP A 1 173 ? -16.036 -1.821 -12.667 1.00 93.69 173 TRP A C 1
ATOM 1392 O O . TRP A 1 173 ? -16.749 -1.376 -11.766 1.00 93.69 173 TRP A O 1
ATOM 1402 N N . GLU A 1 174 ? -16.456 -2.771 -13.504 1.00 96.88 174 GLU A N 1
ATOM 1403 C CA . GLU A 1 174 ? -17.772 -3.409 -13.410 1.00 96.88 174 GLU A CA 1
ATOM 1404 C C . GLU A 1 174 ? -17.953 -4.153 -12.081 1.00 96.88 174 GLU A C 1
ATOM 1406 O O . GLU A 1 174 ? -18.969 -3.968 -11.405 1.00 96.88 174 GLU A O 1
ATOM 1411 N N . GLU A 1 175 ? -16.958 -4.942 -11.664 1.00 97.38 175 GLU A N 1
ATOM 1412 C CA . GLU A 1 175 ? -16.990 -5.659 -10.386 1.00 97.38 175 GLU A CA 1
ATOM 1413 C C . GLU A 1 175 ? -17.059 -4.692 -9.195 1.00 97.38 175 GLU A C 1
ATOM 1415 O O . GLU A 1 175 ? -17.911 -4.852 -8.320 1.00 97.38 175 GLU A O 1
ATOM 1420 N N . ASN A 1 176 ? -16.236 -3.638 -9.186 1.00 96.75 176 ASN A N 1
ATOM 1421 C CA . ASN A 1 176 ? -16.272 -2.615 -8.138 1.00 96.75 176 ASN A CA 1
ATOM 1422 C C . ASN A 1 176 ? -17.619 -1.895 -8.077 1.00 96.75 176 ASN A C 1
ATOM 1424 O O . ASN A 1 176 ? -18.142 -1.668 -6.987 1.00 96.75 176 ASN A O 1
ATOM 1428 N N . ASN A 1 177 ? -18.204 -1.549 -9.225 1.00 97.44 177 ASN A N 1
ATOM 1429 C CA . ASN A 1 177 ? -19.526 -0.930 -9.257 1.00 97.44 177 ASN A CA 1
ATOM 1430 C C . ASN A 1 177 ? -20.603 -1.862 -8.706 1.00 97.44 177 ASN A C 1
ATOM 1432 O O . ASN A 1 177 ? -21.489 -1.412 -7.981 1.00 97.44 177 ASN A O 1
ATOM 1436 N N . LYS A 1 178 ? -20.520 -3.159 -9.010 1.00 97.75 178 LYS A N 1
ATOM 1437 C CA . LYS A 1 178 ? -21.437 -4.152 -8.454 1.00 97.75 178 LYS A CA 1
ATOM 1438 C C . LYS A 1 178 ? -21.296 -4.253 -6.934 1.00 97.75 178 LYS A C 1
ATOM 1440 O O . LYS A 1 178 ? -22.297 -4.140 -6.235 1.00 97.75 178 LYS A O 1
ATOM 1445 N N . ILE A 1 179 ? -20.067 -4.383 -6.428 1.00 97.75 179 ILE A N 1
ATOM 1446 C CA . ILE A 1 179 ? -19.781 -4.436 -4.985 1.00 97.75 179 ILE A CA 1
ATOM 1447 C C . ILE A 1 179 ? -20.295 -3.177 -4.285 1.00 97.75 179 ILE A C 1
ATOM 1449 O O . ILE A 1 179 ? -20.909 -3.268 -3.225 1.00 97.75 179 ILE A O 1
ATOM 1453 N N . LYS A 1 180 ? -20.077 -2.003 -4.883 1.00 97.88 180 LYS A N 1
ATOM 1454 C CA . LYS A 1 180 ? -20.559 -0.731 -4.345 1.00 97.88 180 LYS A CA 1
ATOM 1455 C C . LYS A 1 180 ? -22.085 -0.708 -4.233 1.00 97.88 180 LYS A C 1
ATOM 1457 O O . LYS A 1 180 ? -22.602 -0.369 -3.175 1.00 97.88 180 LYS A O 1
ATOM 1462 N N . ASN A 1 181 ? -22.793 -1.123 -5.281 1.00 97.81 181 ASN A N 1
ATOM 1463 C CA . ASN A 1 181 ? -24.255 -1.183 -5.263 1.00 97.81 181 ASN A CA 1
ATOM 1464 C C . ASN A 1 181 ? -24.781 -2.175 -4.212 1.00 97.81 181 ASN A C 1
ATOM 1466 O O . ASN A 1 181 ? -25.740 -1.866 -3.506 1.00 97.81 181 ASN A O 1
ATOM 1470 N N . ASP A 1 182 ? -24.153 -3.347 -4.084 1.00 97.75 182 ASP A N 1
ATOM 1471 C CA . ASP A 1 182 ? -24.520 -4.343 -3.071 1.00 97.75 182 ASP A CA 1
ATOM 1472 C C . ASP A 1 182 ? -24.285 -3.802 -1.650 1.00 97.75 182 ASP A C 1
ATOM 1474 O O . ASP A 1 182 ? -25.109 -4.002 -0.756 1.00 97.75 182 ASP A O 1
ATOM 1478 N N . TYR A 1 183 ? -23.188 -3.070 -1.440 1.00 97.25 183 TYR A N 1
ATOM 1479 C CA . TYR A 1 183 ? -22.881 -2.421 -0.168 1.00 97.25 183 TYR A CA 1
ATOM 1480 C C . TYR A 1 183 ? -23.899 -1.329 0.184 1.00 97.25 183 TYR A C 1
ATOM 1482 O O . TYR A 1 183 ? -24.427 -1.325 1.297 1.00 97.25 183 TYR A O 1
ATOM 1490 N N . ASP A 1 184 ? -24.244 -0.462 -0.771 1.00 97.94 184 ASP A N 1
ATOM 1491 C CA . ASP A 1 184 ? -25.257 0.585 -0.592 1.00 97.94 184 ASP A CA 1
ATOM 1492 C C . ASP A 1 184 ? -26.634 -0.024 -0.257 1.00 97.94 184 ASP A C 1
ATOM 1494 O O . ASP A 1 184 ? -27.354 0.465 0.617 1.00 97.94 184 ASP A O 1
ATOM 1498 N N . MET A 1 185 ? -26.982 -1.152 -0.884 1.00 97.81 185 MET A N 1
ATOM 1499 C CA . MET A 1 185 ? -28.199 -1.903 -0.567 1.00 97.81 185 MET A CA 1
ATOM 1500 C C . MET A 1 185 ? -28.176 -2.462 0.862 1.00 97.81 185 MET A C 1
ATOM 1502 O O . MET A 1 185 ? -29.177 -2.373 1.573 1.00 97.81 185 MET A O 1
ATOM 1506 N N . LYS A 1 186 ? -27.038 -3.009 1.307 1.00 97.88 186 LYS A N 1
ATOM 1507 C CA . LYS A 1 186 ? -26.875 -3.538 2.670 1.00 97.88 186 LYS A CA 1
ATOM 1508 C C . LYS A 1 186 ? -26.876 -2.458 3.743 1.00 97.88 186 LYS A C 1
ATOM 1510 O O . LYS A 1 186 ? -27.333 -2.727 4.854 1.00 97.88 186 LYS A O 1
ATOM 1515 N N . ILE A 1 187 ? -26.396 -1.255 3.437 1.00 98.06 187 ILE A N 1
ATOM 1516 C CA . ILE A 1 187 ? -26.554 -0.099 4.326 1.00 98.06 187 ILE A CA 1
ATOM 1517 C C . ILE A 1 187 ? -28.037 0.187 4.524 1.00 98.06 187 ILE A C 1
ATOM 1519 O O . ILE A 1 187 ? -28.500 0.209 5.661 1.00 98.06 187 ILE A O 1
ATOM 1523 N N . LYS A 1 188 ? -28.789 0.307 3.427 1.00 98.00 188 LYS A N 1
ATOM 1524 C CA . LYS A 1 188 ? -30.221 0.596 3.487 1.00 98.00 188 LYS A CA 1
ATOM 1525 C C . LYS A 1 188 ? -31.003 -0.471 4.265 1.00 98.00 188 LYS A C 1
ATOM 1527 O O . LYS A 1 188 ? -31.831 -0.139 5.103 1.00 98.00 188 LYS A O 1
ATOM 1532 N N . GLU A 1 189 ? -30.703 -1.752 4.044 1.00 98.19 189 GLU A N 1
ATOM 1533 C CA . GLU A 1 189 ? -31.322 -2.854 4.796 1.00 98.19 189 GLU A CA 1
ATOM 1534 C C . GLU A 1 189 ? -31.024 -2.761 6.306 1.00 98.19 189 GLU A C 1
ATOM 1536 O O . GLU A 1 189 ? -31.907 -2.987 7.132 1.00 98.19 189 GLU A O 1
ATOM 1541 N N . ASN A 1 190 ? -29.797 -2.389 6.690 1.00 97.19 190 ASN A N 1
ATOM 1542 C CA . ASN A 1 190 ? -29.452 -2.181 8.099 1.00 97.19 190 ASN A CA 1
ATOM 1543 C C . ASN A 1 190 ? -30.171 -0.974 8.710 1.00 97.19 190 ASN A C 1
ATOM 1545 O O . ASN A 1 190 ? -30.562 -1.039 9.874 1.00 97.19 190 ASN A O 1
ATOM 1549 N N . GLU A 1 191 ? -30.349 0.110 7.953 1.00 97.69 191 GLU A N 1
ATOM 1550 C CA . GLU A 1 191 ? -31.119 1.277 8.394 1.00 97.69 191 GLU A CA 1
ATOM 1551 C C . GLU A 1 191 ? -32.577 0.885 8.680 1.00 97.69 191 GLU A C 1
ATOM 1553 O O . GLU A 1 191 ? -33.064 1.119 9.787 1.00 97.69 191 GLU A O 1
ATOM 1558 N N . GLU A 1 192 ? -33.229 0.175 7.753 1.00 97.69 192 GLU A N 1
ATOM 1559 C CA . GLU A 1 192 ? -34.607 -0.324 7.906 1.00 97.69 192 GLU A CA 1
ATOM 1560 C C . GLU A 1 192 ? -34.753 -1.292 9.102 1.00 97.69 192 GLU A C 1
ATOM 1562 O O . GLU A 1 192 ? -35.725 -1.233 9.871 1.00 97.69 192 GLU A O 1
ATOM 1567 N N . LEU A 1 193 ? -33.771 -2.177 9.312 1.00 98.00 193 LEU A N 1
ATOM 1568 C CA . LEU A 1 193 ? -33.736 -3.072 10.472 1.00 98.00 193 LEU A CA 1
ATOM 1569 C C . LEU A 1 193 ? -33.564 -2.305 11.784 1.00 98.00 193 LEU A C 1
ATOM 1571 O O . LEU A 1 193 ? -34.207 -2.641 12.780 1.00 98.00 193 LEU A O 1
ATOM 1575 N N . ASN A 1 194 ? -32.717 -1.280 11.803 1.00 97.38 194 ASN A N 1
ATOM 1576 C CA . ASN A 1 194 ? -32.482 -0.475 12.993 1.00 97.38 194 ASN A CA 1
ATOM 1577 C C . ASN A 1 194 ? -33.729 0.336 13.379 1.00 97.38 194 ASN A C 1
ATOM 1579 O O . ASN A 1 194 ? -34.086 0.385 14.557 1.00 97.38 194 ASN A O 1
ATOM 1583 N N . GLU A 1 195 ? -34.444 0.891 12.398 1.00 97.88 195 GLU A N 1
ATOM 1584 C CA . GLU A 1 195 ? -35.749 1.531 12.611 1.00 97.88 195 GLU A CA 1
ATOM 1585 C C . GLU A 1 195 ? -36.775 0.550 13.197 1.00 97.88 195 GLU A C 1
ATOM 1587 O O . GLU A 1 195 ? -37.455 0.857 14.181 1.00 97.88 195 GLU A O 1
ATOM 1592 N N . SER A 1 196 ? -36.842 -0.663 12.643 1.00 97.69 196 SER A N 1
ATOM 1593 C CA . SER A 1 196 ? -37.740 -1.721 13.124 1.00 97.69 196 SER A CA 1
ATOM 1594 C C . SER A 1 196 ? -37.408 -2.156 14.556 1.00 97.69 196 SER A C 1
ATOM 1596 O O . SER A 1 196 ? -38.307 -2.342 15.381 1.00 97.69 196 SER A O 1
ATOM 1598 N N . LEU A 1 197 ? -36.119 -2.290 14.882 1.00 97.81 197 LEU A N 1
ATOM 1599 C CA . LEU A 1 197 ? -35.656 -2.597 16.236 1.00 97.81 197 LEU A CA 1
ATOM 1600 C C . LEU A 1 197 ? -36.032 -1.494 17.224 1.00 97.81 197 LEU A C 1
ATOM 1602 O O . LEU A 1 197 ? -36.456 -1.794 18.341 1.00 97.81 197 LEU A O 1
ATOM 1606 N N . GLU A 1 198 ? -35.901 -0.230 16.831 1.00 97.62 198 GLU A N 1
ATOM 1607 C CA . GLU A 1 198 ? -36.244 0.898 17.692 1.00 97.62 198 GLU A CA 1
ATOM 1608 C C . GLU A 1 198 ? -37.754 0.973 17.953 1.00 97.62 198 GLU A C 1
ATOM 1610 O O . GLU A 1 198 ? -38.184 1.157 19.095 1.00 97.62 198 GLU A O 1
ATOM 1615 N N . LEU A 1 199 ? -38.575 0.715 16.930 1.00 97.25 199 LEU A N 1
ATOM 1616 C CA . LEU A 1 199 ? -40.022 0.578 17.090 1.00 97.25 199 LEU A CA 1
ATOM 1617 C C . LEU A 1 199 ? -40.375 -0.533 18.090 1.00 97.25 199 LEU A C 1
ATOM 1619 O O . LEU A 1 199 ? -41.204 -0.327 18.981 1.00 97.25 199 LEU A O 1
ATOM 1623 N N . LEU A 1 200 ? -39.732 -1.697 17.975 1.00 97.62 200 LEU A N 1
ATOM 1624 C CA . LEU A 1 200 ? -40.004 -2.843 18.840 1.00 97.62 200 LEU A CA 1
ATOM 1625 C C . LEU A 1 200 ? -39.585 -2.580 20.295 1.00 97.62 200 LEU A C 1
ATOM 1627 O O . LEU A 1 200 ? -40.314 -2.942 21.219 1.00 97.62 200 LEU A O 1
ATOM 1631 N N . LYS A 1 201 ? -38.454 -1.899 20.520 1.00 97.88 201 LYS A N 1
ATOM 1632 C CA . LYS A 1 201 ? -38.049 -1.447 21.863 1.00 97.88 201 LYS A CA 1
ATOM 1633 C C . LYS A 1 201 ? -39.080 -0.502 22.473 1.00 97.88 201 LYS A C 1
ATOM 1635 O O . LYS A 1 201 ? -39.416 -0.646 23.647 1.00 97.88 201 LYS A O 1
ATOM 1640 N N . ASN A 1 202 ? -39.601 0.438 21.685 1.00 97.44 202 ASN A N 1
ATOM 1641 C CA . ASN A 1 202 ? -40.626 1.371 22.148 1.00 97.44 202 ASN A CA 1
ATOM 1642 C C . ASN A 1 202 ? -41.913 0.639 22.551 1.00 97.44 202 ASN A C 1
ATOM 1644 O O . ASN A 1 202 ? -42.457 0.899 23.624 1.00 97.44 202 ASN A O 1
ATOM 1648 N N . GLN A 1 203 ? -42.356 -0.330 21.744 1.00 97.62 203 GLN A N 1
ATOM 1649 C CA . GLN A 1 203 ? -43.497 -1.186 22.083 1.00 97.62 203 GLN A CA 1
ATOM 1650 C C . GLN A 1 203 ? -43.245 -2.005 23.353 1.00 97.62 203 GLN A C 1
ATOM 1652 O O . GLN A 1 203 ? -44.109 -2.060 24.228 1.00 97.62 203 GLN A O 1
ATOM 1657 N N . LEU A 1 204 ? -42.059 -2.607 23.487 1.00 97.38 204 LEU A N 1
ATOM 1658 C CA . LEU A 1 204 ? -41.684 -3.368 24.676 1.00 97.38 204 LEU A CA 1
ATOM 1659 C C . LEU A 1 204 ? -41.752 -2.493 25.932 1.00 97.38 204 LEU A C 1
ATOM 1661 O O . LEU A 1 204 ? -42.358 -2.906 26.919 1.00 97.38 204 LEU A O 1
ATOM 1665 N N . ASN A 1 205 ? -41.184 -1.286 25.889 1.00 97.31 205 ASN A N 1
ATOM 1666 C CA . ASN A 1 205 ? -41.211 -0.338 27.004 1.00 97.31 205 ASN A CA 1
ATOM 1667 C C . ASN A 1 205 ? -42.641 0.023 27.428 1.00 97.31 205 ASN A C 1
ATOM 1669 O O . ASN A 1 205 ? -42.937 0.056 28.623 1.00 97.31 205 ASN A O 1
ATOM 1673 N N . GLU A 1 206 ? -43.541 0.242 26.470 1.00 97.25 206 GLU A N 1
ATOM 1674 C CA . GLU A 1 206 ? -44.946 0.532 26.767 1.00 97.25 206 GLU A CA 1
ATOM 1675 C C . GLU A 1 206 ? -45.653 -0.672 27.410 1.00 97.25 206 GLU A C 1
ATOM 1677 O O . GLU A 1 206 ? -46.338 -0.522 28.422 1.00 97.25 206 GLU A O 1
ATOM 1682 N N . VAL A 1 207 ? -45.421 -1.890 26.908 1.00 97.38 207 VAL A N 1
ATOM 1683 C CA . VAL A 1 207 ? -45.954 -3.119 27.522 1.00 97.38 207 VAL A CA 1
ATOM 1684 C C . VAL A 1 207 ? -45.404 -3.321 28.938 1.00 97.38 207 VAL A C 1
ATOM 1686 O O . VAL A 1 207 ? -46.147 -3.727 29.834 1.00 97.38 207 VAL A O 1
ATOM 1689 N N . MET A 1 208 ? -44.123 -3.017 29.183 1.00 97.00 208 MET A N 1
ATOM 1690 C CA . MET A 1 208 ? -43.555 -3.062 30.535 1.00 97.00 208 MET A CA 1
ATOM 1691 C C . MET A 1 208 ? -44.275 -2.091 31.471 1.00 97.00 208 MET A C 1
ATOM 1693 O O . MET A 1 208 ? -44.704 -2.491 32.547 1.00 97.00 208 MET A O 1
ATOM 1697 N N . LYS A 1 209 ? -44.504 -0.854 31.028 1.00 96.88 209 LYS A N 1
ATOM 1698 C CA . LYS A 1 209 ? -45.226 0.153 31.810 1.00 96.88 209 LYS A CA 1
ATOM 1699 C C . LYS A 1 209 ? -46.658 -0.280 32.136 1.00 96.88 209 LYS A C 1
ATOM 1701 O O . LYS A 1 209 ? -47.105 -0.106 33.268 1.00 96.88 209 LYS A O 1
ATOM 1706 N N . GLN A 1 210 ? -47.371 -0.862 31.172 1.00 96.81 210 GLN A N 1
ATOM 1707 C CA . GLN A 1 210 ? -48.726 -1.385 31.384 1.00 96.81 210 GLN A CA 1
ATOM 1708 C C . GLN A 1 210 ? -48.742 -2.540 32.390 1.00 96.81 210 GLN A C 1
ATOM 1710 O O . GLN A 1 210 ? -49.599 -2.586 33.274 1.00 96.81 210 GLN A O 1
ATOM 1715 N N . ARG A 1 211 ? -47.770 -3.452 32.298 1.00 96.69 211 ARG A N 1
ATOM 1716 C CA . ARG A 1 211 ? -47.592 -4.546 33.260 1.00 96.69 211 ARG A CA 1
ATOM 1717 C C . ARG A 1 211 ? -47.342 -4.007 34.668 1.00 96.69 211 ARG A C 1
ATOM 1719 O O . ARG A 1 211 ? -48.065 -4.403 35.578 1.00 96.69 211 ARG A O 1
ATOM 1726 N N . ASP A 1 212 ? -46.411 -3.074 34.840 1.00 96.50 212 ASP A N 1
ATOM 1727 C CA . ASP A 1 212 ? -46.076 -2.492 36.147 1.00 96.50 212 ASP A CA 1
ATOM 1728 C C . ASP A 1 212 ? -47.285 -1.771 36.773 1.00 96.50 212 ASP A C 1
ATOM 1730 O O . ASP A 1 212 ? -47.558 -1.886 37.974 1.00 96.50 212 ASP A O 1
ATOM 1734 N N . GLN A 1 213 ? -48.071 -1.066 35.950 1.00 95.62 213 GLN A N 1
ATOM 1735 C CA . GLN A 1 213 ? -49.342 -0.473 36.372 1.00 95.62 213 GLN A CA 1
ATOM 1736 C C . GLN A 1 213 ? -50.337 -1.545 36.823 1.00 95.62 213 GLN A C 1
ATOM 1738 O O . GLN A 1 213 ? -50.914 -1.426 37.904 1.00 95.62 213 GLN A O 1
ATOM 1743 N N . SER A 1 214 ? -50.517 -2.608 36.034 1.00 93.88 214 SER A N 1
ATOM 1744 C CA . SER A 1 214 ? -51.425 -3.704 36.380 1.00 93.88 214 SER A CA 1
ATOM 1745 C C . SER A 1 214 ? -51.015 -4.393 37.686 1.00 93.88 214 SER A C 1
ATOM 1747 O O . SER A 1 214 ? -51.853 -4.589 38.565 1.00 93.88 214 SER A O 1
ATOM 1749 N N . GLU A 1 215 ? -49.723 -4.651 37.889 1.00 95.12 215 GLU A N 1
ATOM 1750 C CA . GLU A 1 215 ? -49.190 -5.248 39.113 1.00 95.12 215 GLU A CA 1
ATOM 1751 C C . GLU A 1 215 ? -49.456 -4.350 40.326 1.00 95.12 215 GLU A C 1
ATOM 1753 O O . GLU A 1 215 ? -49.939 -4.817 41.361 1.00 95.12 215 GLU A O 1
ATOM 1758 N N . THR A 1 216 ? -49.261 -3.040 40.166 1.00 93.75 216 THR A N 1
ATOM 1759 C CA . THR A 1 216 ? -49.599 -2.049 41.194 1.00 93.75 216 THR A CA 1
ATOM 1760 C C . THR A 1 216 ? -51.091 -2.090 41.546 1.00 93.75 216 THR A C 1
ATOM 1762 O O . THR A 1 216 ? -51.443 -2.099 42.728 1.00 93.75 216 THR A O 1
ATOM 1765 N N . THR A 1 217 ? -51.985 -2.157 40.552 1.00 93.19 217 THR A N 1
ATOM 1766 C CA . THR A 1 217 ? -53.437 -2.242 40.804 1.00 93.19 217 THR A CA 1
ATOM 1767 C C . THR A 1 217 ? -53.834 -3.540 41.506 1.00 93.19 217 THR A C 1
ATOM 1769 O O . THR A 1 217 ? -54.638 -3.510 42.437 1.00 93.19 217 THR A O 1
ATOM 1772 N N . VAL A 1 218 ? -53.230 -4.674 41.137 1.00 92.94 218 VAL A N 1
ATOM 1773 C CA . VAL A 1 218 ? -53.470 -5.969 41.790 1.00 92.94 218 VAL A CA 1
ATOM 1774 C C . VAL A 1 218 ? -53.030 -5.923 43.252 1.00 92.94 218 VAL A C 1
ATOM 1776 O O . VAL A 1 218 ? -53.795 -6.324 44.130 1.00 92.94 218 VAL A O 1
ATOM 1779 N N . GLN A 1 219 ? -51.845 -5.377 43.542 1.00 90.19 219 GLN A N 1
ATOM 1780 C CA . GLN A 1 219 ? -51.363 -5.215 44.917 1.00 90.19 219 GLN A CA 1
ATOM 1781 C C . GLN A 1 219 ? -52.292 -4.320 45.752 1.00 90.19 219 GLN A C 1
ATOM 1783 O O . GLN A 1 219 ? -52.551 -4.608 46.922 1.00 90.19 219 GLN A O 1
ATOM 1788 N N . GLN A 1 220 ? -52.823 -3.241 45.166 1.00 90.00 220 GLN A N 1
ATOM 1789 C CA . GLN A 1 220 ? -53.802 -2.377 45.832 1.00 90.00 220 GLN A CA 1
ATOM 1790 C C . GLN A 1 220 ? -55.105 -3.128 46.140 1.00 90.00 220 GLN A C 1
ATOM 1792 O O . GLN A 1 220 ? -55.578 -3.072 47.275 1.00 90.00 220 GLN A O 1
ATOM 1797 N N . LEU A 1 221 ? -55.648 -3.871 45.169 1.00 88.38 221 LEU A N 1
ATOM 1798 C CA . LEU A 1 221 ? -56.870 -4.669 45.326 1.00 88.38 221 LEU A CA 1
ATOM 1799 C C . LEU A 1 221 ? -56.721 -5.782 46.374 1.00 88.38 221 LEU A C 1
ATOM 1801 O O . LEU A 1 221 ? -57.643 -6.022 47.155 1.00 88.38 221 LEU A O 1
ATOM 1805 N N . GLN A 1 222 ? -55.556 -6.429 46.437 1.00 85.06 222 GLN A N 1
ATOM 1806 C CA . GLN A 1 222 ? -55.249 -7.434 47.458 1.00 85.06 222 GLN A CA 1
ATOM 1807 C C . GLN A 1 222 ? -55.243 -6.833 48.867 1.00 85.06 222 GLN A C 1
ATOM 1809 O O . GLN A 1 222 ? -55.828 -7.420 49.772 1.00 85.06 222 GLN A O 1
ATOM 1814 N N . ARG A 1 223 ? -54.660 -5.638 49.050 1.00 82.50 223 ARG A N 1
ATOM 1815 C CA . ARG A 1 223 ? -54.645 -4.946 50.354 1.00 82.50 223 ARG A CA 1
ATOM 1816 C C . ARG A 1 223 ? -56.042 -4.593 50.858 1.00 82.50 223 ARG A C 1
ATOM 1818 O O . ARG A 1 223 ? -56.278 -4.665 52.061 1.00 82.50 223 ARG A O 1
ATOM 1825 N N . VAL A 1 224 ? -56.952 -4.202 49.964 1.00 82.31 224 VAL A N 1
ATOM 1826 C CA . VAL A 1 224 ? -58.335 -3.848 50.338 1.00 82.31 224 VAL A CA 1
ATOM 1827 C C . VAL A 1 224 ? -59.256 -5.065 50.471 1.00 82.31 224 VAL A C 1
ATOM 1829 O O . VAL A 1 224 ? -60.265 -4.967 51.160 1.00 82.31 224 VAL A O 1
ATOM 1832 N N . SER A 1 225 ? -58.917 -6.203 49.851 1.00 69.94 225 SER A N 1
ATOM 1833 C CA . SER A 1 225 ? -59.729 -7.433 49.891 1.00 69.94 225 SER A CA 1
ATOM 1834 C C . SER A 1 225 ? -59.386 -8.388 51.031 1.00 69.94 225 SER A C 1
ATOM 1836 O O . SER A 1 225 ? -60.166 -9.302 51.273 1.00 69.94 225 SER A O 1
ATOM 1838 N N . THR A 1 226 ? -58.261 -8.222 51.735 1.00 58.75 226 THR A N 1
ATOM 1839 C CA . THR A 1 226 ? -58.000 -8.960 52.984 1.00 58.75 226 THR A CA 1
ATOM 1840 C C . THR A 1 226 ? -58.959 -8.480 54.081 1.00 58.75 226 THR A C 1
ATOM 1842 O O . THR A 1 226 ? -58.794 -7.351 54.555 1.00 58.75 226 THR A O 1
ATOM 1845 N N . PRO A 1 227 ? -59.954 -9.287 54.504 1.00 60.88 227 PRO A N 1
ATOM 1846 C CA . PRO A 1 227 ? -60.845 -8.920 55.600 1.00 60.88 227 PRO A CA 1
ATOM 1847 C C . PRO A 1 227 ? -60.066 -8.963 56.921 1.00 60.88 227 PRO A C 1
ATOM 1849 O O . PRO A 1 227 ? -59.208 -9.830 57.099 1.00 60.88 227 PRO A O 1
ATOM 1852 N N . ARG A 1 228 ? -60.351 -8.022 57.828 1.00 47.69 228 ARG A N 1
ATOM 1853 C CA . ARG A 1 228 ? -59.878 -8.071 59.221 1.00 47.69 228 ARG A CA 1
ATOM 1854 C C . ARG A 1 228 ? -60.627 -9.124 60.023 1.00 47.69 228 ARG A C 1
ATOM 1856 O O . ARG A 1 228 ? -61.851 -9.248 59.797 1.00 47.69 228 ARG A O 1
#

Secondary structure (DSSP, 8-state):
--TTHHHHHT--GGGGS-------EEEETTEEEEPPHHHH------PPPHHHHHHHHHHHHHHHHHHHHHHHHHHHHHHHHHHHHHHHHHHHHHHHHHHHHHHHHHHHHHHHHHHHHHHHHHHHHHTS---HHHHHHHHHHHHHHHHHHHHHHHHHHHHEETTEEHHHHHHHHHHHHHHHHHHHHHHHHHHHHHHHHHHHHHHHHHHHHHHHHHHHHHHHHHHHHS--

Sequence (228 aa):
MGDLEDFLEKWPAHALGRVFAKSNACVINHKLVSLTEVETKIPNIVPKPKFLDTLEKKICSGLKNIQSDDRDLRFQVEQLTQSIKEEHDKFRYEADAKRLLISEINAMRMQFDESEGVSKQLQSKTNRQDDPVLLKIALEQARKAQSASEFEVVRLKAEYVNVMPKSQYDALWEENNKIKNDYDMKIKENEELNESLELLKNQLNEVMKQRDQSETTVQQLQRVSTPR

Foldseek 3Di:
DPPPVVVVVPPDPCVPPPPDDPQPWDQDPNDTDGDDCVRPVDPRPPPPDPVVVVVVVVVVVVVVVVVVVVVVVVVVVVVVVVVVVVVVVVVVVVVVVVVVVVVVVVVVVVVVVVVVVVVVVVVVVVVPPDDPVNVVVVVVVVVVVVVVVVVVVVVCVVQDDPHHGPVVVVVVVVVVVVVVVVVVVVVVVVVVVVVVVVVVVVVVVVVVVVVVVVVVVVVVVVVVPPDD

Radius of gyration: 47.77 Å; chains: 1; bounding box: 97×43×129 Å

pLDDT: mean 83.07, std 18.12, range [38.84, 98.19]